Protein 1N9P (pdb70)

Nearest PDB structures (foldseek):
  1n9p-assembly1_A  TM=1.002E+00  e=2.517E-36  Mus musculus
  5um4-assembly1_A  TM=9.662E-01  e=2.762E-31  Anolis carolinensis
  2e4f-assembly1_A  TM=9.517E-01  e=3.401E-24  Mus musculus
  3spg-assembly1_A  TM=9.417E-01  e=2.665E-21  Gallus gallus
  5ykf-assembly1_A  TM=9.089E-01  e=8.619E-17  Mus musculus

Radius of gyration: 18.52 Å; Cα contacts (8 Å, |Δi|>4): 373; chains: 1; bounding box: 55×33×60 Å

Foldseek 3Di:
DFDQADPVGDGQADEPQPFDLFAQFWEWFDPPFTKITKHAAHPVFGFKKFKWKWKWDWDADPVRDIRHIDIDGQDQAPVPVNRTDTRSGMDRTIGGADPNGPQQFPFQPVVVDWIKMKMKMWDFRPVPGTDIDMDIHIPVRYHYQKAQDAQWDDDPSGTYGHSVRSNPIDGDDGDRGGNNVVVCCCVPD

B-factor: mean 20.94, std 10.31, range [4.15, 56.59]

CATH classification: 2.60.40.1400

Sequence (189 aa):
RQRFVDKNGRCNVQHERAETLFSEHAVISRDGKLTLFRVGNLRNSHVSAQIRCKLLKSRQTPEGEFLPLDQLELDVGFSTGADQLFLVSPLTICHVIDAKSPFYDLSQRSQTEQFEVVVILEGIVETTGTCQARTSYTEDEVLWGHRFFPVISLEEGFFKVDYSQFHATFE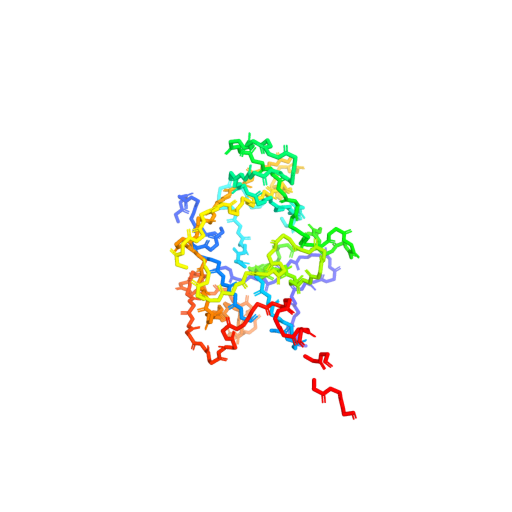VPTPPYSVKEQEELLSSP

Organism: Rattus norvegicus (NCBI:txid10116)

InterPro domains:
  IPR003274 Potassium channel, inwardly rectifying, Kir3.1 [PR01327] (1-24)
  IPR003274 Potassium channel, inwardly rectifying, Kir3.1 [PR01327] (119-132)
  IPR003274 Potassium channel, inwardly rectifying, Kir3.1 [PR01327] (248-261)
  IPR003274 Potassium channel, inwardly rectifying, Kir3.1 [PR01327] (280-292)
  IPR003274 Potassium channel, inwardly rectifying, Kir3.1 [PR01327] (370-385)
  IPR003274 Potassium channel, inwardly rectifying, Kir3.1 [PR01327] (386-399)
  IPR003274 Potassium channel, inwardly rectifying, Kir3.1 [PR01327] (400-413)
  IPR003274 Potassium channel, inwardly rectifying, Kir3.1 [PR01327] (414-426)
  IPR003274 Potassium channel, inwardly rectifying, Kir3.1 [PR01327] (427-442)
  IPR003274 Potassium channel, inwardly rectifying, Kir3.1 [PR01327] (443-457)
  IPR013518 Potassium channel, inwardly rectifying, Kir, cytoplasmic [G3DSA:2.60.40.1400] (45-360)
  IPR014756 Immunoglobulin E-set [SSF81296] (169-365)
  IPR016449 Potassium channel, inwardly rectifying, Kir [PR01320] (80-106)
  IPR016449 Potassium channel, inwardly rectifying, Kir [PR01320] (133-155)
  IPR016449 Potassium channel, inwardly rectifying, Kir [PR01320] (262-280)
  IPR016449 Potassium channel, inwardly rectifying, Kir [PR01320] (293-313)
  IPR016449 Potassium channel, inwardly rectifying, Kir [PR01320] (314-331)
  IPR016449 Potassium channel, inwardly rectifying, Kir [PR01320] (338-352)
  IPR016449 Potassium channel, inwardly rectifying, Kir [PTHR11767] (27-364)
  IPR040445 Potassium channel, inwardly rectifying, transmembrane domain [PF01007] (47-187)

Structure (mmCIF, N/CA/C/O backbone):
data_1N9P
#
_entry.id   1N9P
#
_cell.length_a   76.02
_cell.length_b   76.02
_cell.length_c   86.11
_cell.angle_alpha   90.00
_cell.angle_beta   90.00
_cell.angle_gamma   90.00
#
_symmetry.space_group_name_H-M   'P 4 21 2'
#
loop_
_entity.id
_entity.type
_entity.pdbx_description
1 polymer 'G protein-activated inward rectifier potassium channel 1'
2 water water
#
loop_
_atom_site.group_PDB
_atom_site.id
_atom_site.type_symbol
_atom_site.label_atom_id
_atom_site.label_alt_id
_atom_site.label_comp_id
_atom_site.label_asym_id
_atom_site.label_entity_id
_atom_site.label_seq_id
_atom_site.pdbx_PDB_ins_code
_atom_site.Cartn_x
_atom_site.Cartn_y
_atom_site.Cartn_z
_atom_site.occupancy
_atom_site.B_iso_or_equiv
_atom_site.auth_seq_id
_atom_site.auth_comp_id
_atom_site.auth_asym_id
_atom_site.auth_atom_id
_atom_site.pdbx_PDB_model_num
ATOM 1 N N . ARG A 1 5 ? -24.864 11.636 73.809 1.00 35.62 43 ARG A N 1
ATOM 2 C CA . ARG A 1 5 ? -23.555 10.919 73.890 1.00 34.54 43 ARG A CA 1
ATOM 3 C C . ARG A 1 5 ? -22.606 11.604 74.872 1.00 33.13 43 ARG A C 1
ATOM 4 O O . ARG A 1 5 ? -22.840 12.742 75.289 1.00 33.54 43 ARG A O 1
ATOM 12 N N . GLN A 1 6 ? -21.540 10.897 75.242 1.00 31.62 44 GLN A N 1
ATOM 13 C CA . GLN A 1 6 ? -20.540 11.431 76.161 1.00 29.61 44 GLN A CA 1
ATOM 14 C C . GLN A 1 6 ? -19.800 12.594 75.510 1.00 26.91 44 GLN A C 1
ATOM 15 O O . GLN A 1 6 ? -19.460 12.543 74.329 1.00 27.37 44 GLN A O 1
ATOM 21 N N . ARG A 1 7 ? -19.566 13.645 76.286 1.00 23.96 45 ARG A N 1
ATOM 22 C CA . ARG A 1 7 ? -18.871 14.829 75.791 1.00 20.51 45 ARG A CA 1
ATOM 23 C C . ARG A 1 7 ? -17.580 15.042 76.568 1.00 18.26 45 ARG A C 1
ATOM 24 O O . ARG A 1 7 ? -17.471 14.649 77.728 1.00 19.57 45 ARG A O 1
ATOM 32 N N . PHE A 1 8 ? -16.584 15.620 75.913 1.00 18.28 46 PHE A N 1
ATOM 33 C CA . PHE A 1 8 ? -15.305 15.877 76.566 1.00 17.88 46 PHE A CA 1
ATOM 34 C C . PHE A 1 8 ? -15.377 17.020 77.560 1.00 16.39 46 PHE A C 1
ATOM 35 O O . PHE A 1 8 ? -14.706 17.004 78.591 1.00 15.40 46 PHE A O 1
ATOM 43 N N . VAL A 1 9 ? -16.204 18.009 77.242 1.00 14.73 47 VAL A N 1
ATOM 44 C CA . VAL A 1 9 ? -16.357 19.182 78.084 1.00 12.31 47 VAL A CA 1
ATOM 45 C C . VAL A 1 9 ? -17.839 19.457 78.327 1.00 12.84 47 VAL A C 1
ATOM 46 O O . VAL A 1 9 ? -18.629 19.553 77.388 1.00 10.19 47 VAL A O 1
ATOM 50 N N . ASP A 1 10 ? -18.211 19.550 79.599 1.00 14.00 48 ASP A N 1
ATOM 51 C CA . ASP A 1 10 ? -19.597 19.831 79.959 1.00 15.87 48 ASP A CA 1
ATOM 52 C C . ASP A 1 10 ? -19.920 21.280 79.612 1.00 16.82 48 ASP A C 1
ATOM 53 O O . ASP A 1 10 ? -19.011 22.082 79.362 1.00 17.54 48 ASP A O 1
ATOM 58 N N . LYS A 1 11 ? -21.211 21.609 79.610 1.00 16.42 49 LYS A N 1
ATOM 59 C CA . LYS A 1 11 ? -21.658 22.955 79.291 1.00 16.28 49 LYS A CA 1
ATOM 60 C C . LYS A 1 11 ? -21.041 23.988 80.230 1.00 14.05 49 LYS A C 1
ATOM 61 O O . LYS A 1 11 ? -20.777 25.111 79.813 1.00 14.20 49 LYS A O 1
ATOM 67 N N . ASN A 1 12 ? -20.791 23.602 81.482 1.00 13.85 50 ASN A N 1
ATOM 68 C CA . ASN A 1 12 ? -20.202 24.522 82.457 1.00 14.23 50 ASN A CA 1
ATOM 69 C C . ASN A 1 12 ? -18.676 24.594 82.418 1.00 14.48 50 ASN A C 1
ATOM 70 O O . ASN A 1 12 ? -18.064 25.284 83.235 1.00 14.90 50 ASN A O 1
ATOM 75 N N . GLY A 1 13 ? -18.066 23.870 81.483 1.00 15.04 51 GLY A N 1
ATOM 76 C CA . GLY A 1 13 ? -16.619 23.905 81.352 1.00 15.22 51 GLY A CA 1
ATOM 77 C C . GLY A 1 13 ? -15.836 22.777 82.001 1.00 16.31 51 GLY A C 1
ATOM 78 O O . GLY A 1 13 ? -14.615 22.724 81.863 1.00 15.29 51 GLY A O 1
ATOM 79 N N . ARG A 1 14 ? -16.525 21.896 82.724 1.00 16.43 52 ARG A N 1
ATOM 80 C CA . ARG A 1 14 ? -15.884 20.759 83.380 1.00 17.34 52 ARG A CA 1
ATOM 81 C C . ARG A 1 14 ? -15.440 19.740 82.347 1.00 15.75 52 ARG A C 1
ATOM 82 O O . ARG A 1 14 ? -16.240 19.317 81.519 1.00 15.29 52 ARG A O 1
ATOM 90 N N . CYS A 1 15 ? -14.167 19.349 82.395 1.00 17.05 53 CYS A N 1
ATOM 91 C CA . CYS A 1 15 ? -13.626 18.357 81.459 1.00 18.16 53 CYS A CA 1
ATOM 92 C C . CYS A 1 15 ? -13.898 16.936 81.957 1.00 18.12 53 CYS A C 1
ATOM 93 O O . CYS A 1 15 ? -13.694 16.633 83.134 1.00 20.22 53 CYS A O 1
ATOM 96 N N . ASN A 1 16 ? -14.355 16.072 81.055 1.00 17.36 54 ASN A N 1
ATOM 97 C CA . ASN A 1 16 ? -14.680 14.688 81.390 1.00 17.28 54 ASN A CA 1
ATOM 98 C C . ASN A 1 16 ? -13.595 13.707 80.944 1.00 17.89 54 ASN A C 1
ATOM 99 O O . ASN A 1 16 ? -13.855 12.779 80.179 1.00 19.32 54 ASN A O 1
ATOM 104 N N . VAL A 1 17 ? -12.376 13.921 81.422 1.00 16.82 55 VAL A N 1
ATOM 105 C CA . VAL A 1 17 ? -11.271 13.050 81.065 1.00 16.95 55 VAL A CA 1
ATOM 106 C C . VAL A 1 17 ? -10.753 12.302 82.295 1.00 16.11 55 VAL A C 1
ATOM 107 O O . VAL A 1 17 ? -10.610 12.876 83.375 1.00 15.73 55 VAL A O 1
ATOM 111 N N . GLN A 1 18 ? -10.550 10.999 82.121 1.00 15.27 56 GLN A N 1
ATOM 112 C CA . GLN A 1 18 ? -10.023 10.127 83.164 1.00 15.78 56 GLN A CA 1
ATOM 113 C C . GLN A 1 18 ? -8.561 9.852 82.838 1.00 16.64 56 GLN A C 1
ATOM 114 O O . GLN A 1 18 ? -8.262 9.131 81.893 1.00 17.50 56 GLN A O 1
ATOM 120 N N . HIS A 1 19 ? -7.655 10.432 83.619 1.00 18.42 57 HIS A N 1
ATOM 121 C CA . HIS A 1 19 ? -6.221 10.277 83.389 1.00 19.87 57 HIS A CA 1
ATOM 122 C C . HIS A 1 19 ? -5.634 8.935 83.809 1.00 20.73 57 HIS A C 1
ATOM 123 O O . HIS A 1 19 ? -6.100 8.312 84.755 1.00 20.65 57 HIS A O 1
ATOM 130 N N . GLU A 1 25 ? 2.536 8.969 90.810 1.00 35.06 63 GLU A N 1
ATOM 131 C CA . GLU A 1 25 ? 3.824 9.501 91.238 1.00 34.48 63 GLU A CA 1
ATOM 132 C C . GLU A 1 25 ? 3.999 10.993 90.950 1.00 34.28 63 GLU A C 1
ATOM 133 O O . GLU A 1 25 ? 3.273 11.575 90.140 1.00 31.34 63 GLU A O 1
ATOM 139 N N . ARG A 1 26 ? 4.992 11.593 91.603 1.00 34.65 190 ARG A N 1
ATOM 140 C CA . ARG A 1 26 ? 5.261 13.019 91.466 1.00 35.51 190 ARG A CA 1
ATOM 141 C C . ARG A 1 26 ? 6.329 13.419 90.444 1.00 35.19 190 ARG A C 1
ATOM 142 O O . ARG A 1 26 ? 6.316 14.555 89.948 1.00 35.04 190 ARG A O 1
ATOM 150 N N . ALA A 1 27 ? 7.247 12.501 90.135 1.00 34.04 191 ALA A N 1
ATOM 151 C CA . ALA A 1 27 ? 8.311 12.771 89.164 1.00 33.36 191 ALA A CA 1
ATOM 152 C C . ALA A 1 27 ? 7.704 13.209 87.828 1.00 31.94 191 ALA A C 1
ATOM 153 O O . ALA A 1 27 ? 7.001 12.440 87.176 1.00 31.29 191 ALA A O 1
ATOM 155 N N . GLU A 1 28 ? 7.967 14.457 87.445 1.00 30.17 192 GLU A N 1
ATOM 156 C CA . GLU A 1 28 ? 7.429 15.029 86.212 1.00 27.83 192 GLU A CA 1
ATOM 157 C C . GLU A 1 28 ? 8.014 14.405 84.954 1.00 25.56 192 GLU A C 1
A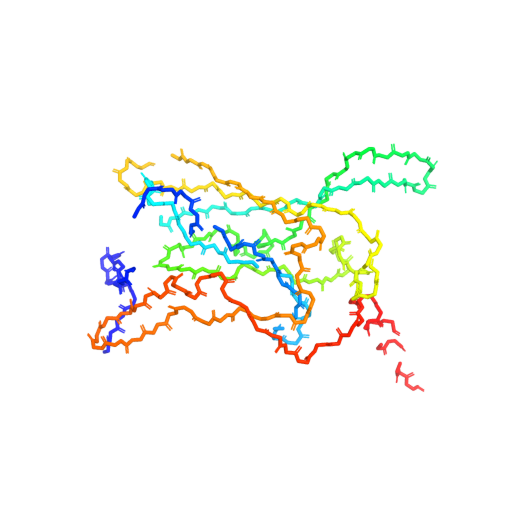TOM 158 O O . GLU A 1 28 ? 8.954 14.946 84.359 1.00 27.60 192 GLU A O 1
ATOM 164 N N . THR A 1 29 ? 7.432 13.282 84.535 1.00 19.94 193 THR A N 1
ATOM 165 C CA . THR A 1 29 ? 7.916 12.572 83.352 1.00 15.86 193 THR A CA 1
ATOM 166 C C . THR A 1 29 ? 6.852 12.318 82.288 1.00 15.21 193 THR A C 1
ATOM 167 O O . THR A 1 29 ? 7.130 11.674 81.279 1.00 14.41 193 THR A O 1
ATOM 171 N N . LEU A 1 30 ? 5.637 12.803 82.526 1.00 14.09 194 LEU A N 1
ATOM 172 C CA . LEU A 1 30 ? 4.533 12.635 81.582 1.00 13.61 194 LEU A CA 1
ATOM 173 C C . LEU A 1 30 ? 4.108 13.995 81.023 1.00 12.50 194 LEU A C 1
ATOM 174 O O . LEU A 1 30 ? 3.005 14.162 80.506 1.00 14.28 194 LEU A O 1
ATOM 187 N N . PHE A 1 32 ? 6.225 15.849 78.691 1.00 11.41 196 PHE A N 1
ATOM 188 C CA . PHE A 1 32 ? 6.625 15.851 77.291 1.00 10.59 196 PHE A CA 1
ATOM 189 C C . PHE A 1 32 ? 7.034 14.426 76.920 1.00 10.74 196 PHE A C 1
ATOM 190 O O . PHE A 1 32 ? 7.568 13.686 77.757 1.00 9.55 196 PHE A O 1
ATOM 198 N N . SER A 1 33 ? 6.775 14.035 75.678 1.00 9.08 197 SER A N 1
ATOM 199 C CA . SER A 1 33 ? 7.162 12.705 75.231 1.00 8.15 197 SER A CA 1
ATOM 200 C C . SER A 1 33 ? 8.690 12.630 75.203 1.00 9.98 197 SER A C 1
ATOM 201 O O . SER A 1 33 ? 9.376 13.645 75.023 1.00 8.95 197 SER A O 1
ATOM 204 N N . GLU A 1 34 ? 9.216 11.432 75.427 1.00 11.18 198 GLU A N 1
ATOM 205 C CA . GLU A 1 34 ? 10.657 11.212 75.457 1.00 13.50 198 GLU A CA 1
ATOM 206 C C . GLU A 1 34 ? 11.318 11.526 74.110 1.00 11.76 198 GLU A C 1
ATOM 207 O O . GLU A 1 34 ? 12.436 12.043 74.064 1.00 10.43 198 GLU A O 1
ATOM 213 N N . HIS A 1 35 ? 10.604 11.235 73.023 1.00 9.76 199 HIS A N 1
ATOM 214 C CA . HIS A 1 35 ? 11.111 11.483 71.683 1.00 11.11 199 HIS A CA 1
ATOM 215 C C . HIS A 1 35 ? 10.169 12.335 70.851 1.00 9.26 199 HIS A C 1
ATOM 216 O O . HIS A 1 35 ? 9.003 12.511 71.188 1.00 10.78 199 HIS A O 1
ATOM 223 N N . ALA A 1 36 ? 10.709 12.861 69.759 1.00 7.64 200 ALA A N 1
ATOM 224 C CA . ALA A 1 36 ? 9.939 13.618 68.796 1.00 7.77 200 ALA A CA 1
ATOM 225 C C . ALA A 1 36 ? 10.006 12.702 67.583 1.00 6.99 200 ALA A C 1
ATOM 226 O O . ALA A 1 36 ? 10.829 11.786 67.549 1.00 7.93 200 ALA A O 1
ATOM 228 N N . VAL A 1 37 ? 9.122 12.917 66.613 1.00 8.40 201 VAL A N 1
ATOM 229 C CA . VAL A 1 37 ? 9.087 12.097 65.402 1.00 9.37 201 VAL A CA 1
ATOM 230 C C . VAL A 1 37 ? 8.904 12.971 64.166 1.00 9.21 201 VAL A C 1
ATOM 231 O O . VAL A 1 37 ? 8.475 14.119 64.271 1.00 9.52 201 VAL A O 1
ATOM 235 N N . ILE A 1 38 ? 9.284 12.442 63.007 1.00 8.28 202 ILE A N 1
ATOM 236 C CA . ILE A 1 38 ? 9.109 13.147 61.742 1.00 9.70 202 ILE A CA 1
ATOM 237 C C . ILE A 1 38 ? 8.470 12.157 60.769 1.00 10.53 202 ILE A C 1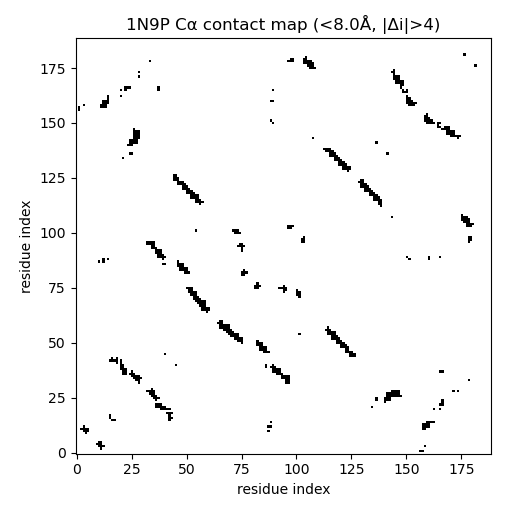
ATOM 238 O O . ILE A 1 38 ? 9.089 11.174 60.373 1.00 10.99 202 ILE A O 1
ATOM 243 N N . SER A 1 39 ? 7.203 12.398 60.449 1.00 11.62 203 SER A N 1
ATOM 244 C CA . SER A 1 39 ? 6.442 11.548 59.535 1.00 13.04 203 SER A CA 1
ATOM 245 C C . SER A 1 39 ? 5.286 12.324 58.909 1.00 13.34 203 SER A C 1
ATOM 246 O O . SER A 1 39 ? 5.069 13.492 59.232 1.00 12.63 203 SER A O 1
ATOM 257 N N . ARG A 1 41 ? 1.523 13.592 57.939 1.00 15.43 205 ARG A N 1
ATOM 258 C CA . ARG A 1 41 ? 0.231 13.852 58.561 1.00 16.00 205 ARG A CA 1
ATOM 259 C C . ARG A 1 41 ? -0.481 14.845 57.676 1.00 17.01 205 ARG A C 1
ATOM 260 O O . ARG A 1 41 ? 0.034 15.939 57.420 1.00 18.43 205 ARG A O 1
ATOM 268 N N . ASP A 1 42 ? -1.647 14.446 57.175 1.00 16.49 206 ASP A N 1
ATOM 269 C CA . ASP A 1 42 ? -2.444 15.304 56.306 1.00 16.55 206 ASP A CA 1
ATOM 270 C C . ASP A 1 42 ? -1.660 15.767 55.078 1.00 17.25 206 ASP A C 1
ATOM 271 O O . ASP A 1 42 ? -1.731 16.927 54.679 1.00 19.03 206 ASP A O 1
ATOM 276 N N . GLY A 1 43 ? -0.892 14.845 54.501 1.00 19.36 207 GLY A N 1
ATOM 277 C CA . GLY A 1 43 ? -0.103 15.138 53.314 1.00 20.50 207 GLY A CA 1
ATOM 278 C C . GLY A 1 43 ? 1.166 15.950 53.507 1.00 21.31 207 GLY A C 1
ATOM 279 O O . GLY A 1 43 ? 1.833 16.290 52.527 1.00 22.23 207 GLY A O 1
ATOM 280 N N . LYS A 1 44 ? 1.532 16.231 54.757 1.00 22.05 208 LYS A N 1
ATOM 281 C CA . LYS A 1 44 ? 2.728 17.024 55.047 1.00 21.05 208 LYS A CA 1
ATOM 282 C C . LYS A 1 44 ? 3.697 16.342 56.015 1.00 18.46 208 LYS A C 1
ATOM 283 O O . LYS A 1 44 ? 3.274 15.746 57.010 1.00 17.60 208 LYS A O 1
ATOM 289 N N . LEU A 1 45 ? 4.995 16.428 55.720 1.00 15.83 209 LEU A N 1
ATOM 290 C CA . LEU A 1 45 ? 6.020 15.859 56.598 1.00 13.78 209 LEU A CA 1
ATOM 291 C C . LEU A 1 45 ? 5.992 16.791 57.805 1.00 13.95 209 LEU A C 1
ATOM 292 O O . LEU A 1 45 ? 6.200 18.002 57.682 1.00 12.06 209 LEU A O 1
ATOM 297 N N . THR A 1 46 ? 5.761 16.211 58.973 1.00 12.61 210 THR A N 1
ATOM 298 C CA . THR A 1 46 ? 5.600 16.993 60.180 1.00 10.67 210 THR A CA 1
ATOM 299 C C . THR A 1 46 ? 6.446 16.518 61.350 1.00 10.11 210 THR A C 1
ATOM 300 O O . THR A 1 46 ? 6.603 15.314 61.571 1.00 9.32 210 THR A O 1
ATOM 304 N N . LEU A 1 47 ? 7.022 17.483 62.063 1.00 9.20 211 LEU A N 1
ATOM 305 C CA . LEU A 1 47 ? 7.816 17.209 63.252 1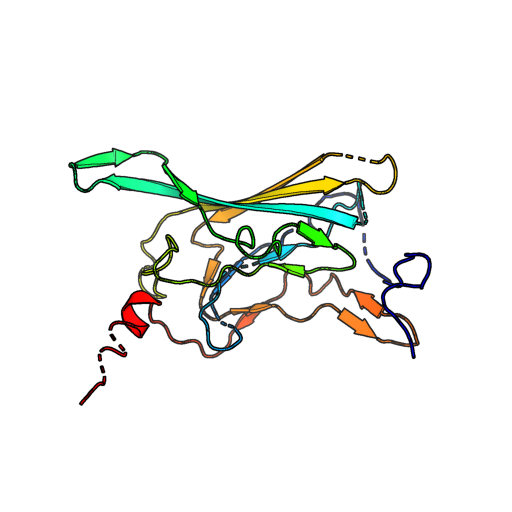.00 8.73 211 LEU A CA 1
ATOM 306 C C . LEU A 1 47 ? 6.773 17.210 64.365 1.00 9.53 211 LEU A C 1
ATOM 307 O O . LEU A 1 47 ? 5.992 18.163 64.491 1.00 10.68 211 LEU A O 1
ATOM 320 N N . PHE A 1 49 ? 5.756 15.994 68.644 1.00 8.53 213 PHE A N 1
ATOM 321 C CA . PHE A 1 49 ? 6.125 15.559 69.985 1.00 7.95 213 PHE A CA 1
ATOM 322 C C . PHE A 1 49 ? 4.847 15.658 70.796 1.00 7.10 213 PHE A C 1
ATOM 323 O O . PHE A 1 49 ? 3.937 16.408 70.447 1.00 7.23 213 PHE A O 1
ATOM 331 N N . ARG A 1 50 ? 4.767 14.895 71.868 1.00 7.12 214 ARG A N 1
ATOM 332 C CA . ARG A 1 50 ? 3.561 14.898 72.669 1.00 9.16 214 ARG A CA 1
ATOM 333 C C . ARG A 1 50 ? 3.682 15.661 73.982 1.00 9.02 214 ARG A C 1
ATOM 334 O O . ARG A 1 50 ? 4.740 15.653 74.606 1.00 10.08 214 ARG A O 1
ATOM 342 N N . VAL A 1 51 ? 2.627 16.401 74.341 1.00 10.09 215 VAL A N 1
ATOM 343 C CA . VAL A 1 51 ? 2.588 17.120 75.622 1.00 9.77 215 VAL A CA 1
ATOM 344 C C . VAL A 1 51 ? 1.403 16.595 76.435 1.00 11.77 215 VAL A C 1
ATOM 345 O O . VAL A 1 51 ? 0.340 16.284 75.883 1.00 10.91 215 VAL A O 1
ATOM 349 N N . GLY A 1 52 ? 1.617 16.433 77.735 1.00 12.90 216 GLY A N 1
ATOM 350 C CA . GLY A 1 52 ? 0.568 15.935 78.601 1.00 15.68 216 GLY A CA 1
ATOM 351 C C . GLY A 1 52 ? 0.261 16.948 79.676 1.00 17.64 216 GLY A C 1
ATOM 352 O O . GLY A 1 52 ? -0.532 17.856 79.464 1.00 21.05 216 GLY A O 1
ATOM 353 N N . ASN A 1 53 ? 0.930 16.832 80.815 1.00 20.12 217 ASN A N 1
ATOM 354 C CA . ASN A 1 53 ? 0.687 17.759 81.918 1.00 21.63 217 ASN A CA 1
ATOM 355 C C . ASN A 1 53 ? 1.672 17.558 83.075 1.00 22.15 217 ASN A C 1
ATOM 356 O O . ASN A 1 53 ? 2.440 16.589 83.096 1.00 21.17 217 ASN A O 1
ATOM 361 N N . LEU A 1 54 ? 1.665 18.508 84.008 1.00 23.66 218 LEU A N 1
ATOM 362 C CA . LEU A 1 54 ? 2.512 18.444 85.192 1.00 28.13 218 LEU A CA 1
ATOM 363 C C . LEU A 1 54 ? 1.716 17.787 86.325 1.00 29.67 218 LEU A C 1
ATOM 364 O O . LEU A 1 54 ? 0.617 18.226 86.673 1.00 30.63 218 LEU A O 1
ATOM 369 N N . ARG A 1 55 ? 2.282 16.719 86.876 1.00 31.44 219 ARG A N 1
ATOM 370 C CA . ARG A 1 55 ? 1.663 15.939 87.947 1.00 31.75 219 ARG A CA 1
ATOM 371 C C . ARG A 1 55 ? 1.492 16.704 89.273 1.00 33.69 219 ARG A C 1
ATOM 372 O O . ARG A 1 55 ? 0.517 16.490 90.002 1.00 33.47 219 ARG A O 1
ATOM 380 N N . ASN A 1 56 ? 2.410 17.628 89.551 1.00 34.71 220 ASN A N 1
ATOM 381 C CA . ASN A 1 56 ? 2.366 18.420 90.781 1.00 36.09 220 ASN A CA 1
ATOM 382 C C . ASN A 1 56 ? 1.714 19.795 90.615 1.00 36.06 220 ASN A C 1
ATOM 383 O O . ASN A 1 56 ? 1.508 20.509 91.601 1.00 36.22 220 ASN A O 1
ATOM 388 N N . SER A 1 57 ? 1.399 20.162 89.374 1.00 34.29 221 SER A N 1
ATOM 389 C CA . SER A 1 57 ? 0.760 21.444 89.074 1.00 33.94 221 SER A CA 1
ATOM 390 C C . SER A 1 57 ? -0.020 21.324 87.765 1.00 32.89 221 SER A C 1
ATOM 391 O O . SER A 1 57 ? 0.443 21.748 86.700 1.00 32.58 221 SER A O 1
ATOM 394 N N . HIS A 1 58 ? -1.211 20.742 87.864 1.00 31.97 222 HIS A N 1
ATOM 395 C CA . HIS A 1 58 ? -2.076 20.522 86.714 1.00 30.60 222 HIS A CA 1
ATOM 396 C C . HIS A 1 58 ? -2.547 21.811 86.024 1.00 30.93 222 HIS A C 1
ATOM 397 O O . HIS A 1 58 ? -3.072 22.734 86.662 1.00 28.41 222 HIS A O 1
ATOM 412 N N . VAL A 1 60 ? -4.631 23.591 82.491 1.00 32.15 224 VAL A N 1
ATOM 413 C CA . VAL A 1 60 ? -5.711 23.385 81.518 1.00 31.96 224 VAL A CA 1
ATOM 414 C C . VAL A 1 60 ? -5.415 24.247 80.290 1.00 30.04 224 VAL A C 1
ATOM 415 O O . VAL A 1 60 ? -5.655 23.844 79.151 1.00 27.54 224 VAL A O 1
ATOM 419 N N . SER A 1 61 ? -4.887 25.438 80.546 1.00 28.76 225 SER A N 1
ATOM 420 C CA . SER A 1 61 ? -4.522 26.383 79.502 1.00 29.59 225 SER A CA 1
ATOM 421 C C . SER A 1 61 ? -2.990 26.523 79.482 1.00 28.89 225 SER A C 1
ATOM 422 O O . SER A 1 61 ? -2.333 26.337 80.514 1.00 29.97 225 SER A O 1
ATOM 425 N N . ALA A 1 62 ? -2.429 26.848 78.316 1.00 27.00 226 ALA A N 1
ATOM 426 C CA . ALA A 1 62 ? -0.976 27.004 78.169 1.00 24.99 226 ALA A CA 1
ATOM 427 C C . ALA A 1 62 ? -0.544 27.518 76.787 1.00 22.02 226 ALA A C 1
ATOM 428 O O . ALA A 1 62 ? -1.303 27.450 75.823 1.00 22.25 226 ALA A O 1
ATOM 430 N N . GLN A 1 63 ? 0.641 28.115 76.716 1.00 19.05 227 GLN A N 1
ATOM 431 C CA . GLN A 1 63 ? 1.171 28.553 75.431 1.00 18.68 227 GLN A CA 1
ATOM 432 C C . GLN A 1 63 ? 2.454 27.778 75.222 1.00 15.85 227 GLN A C 1
ATOM 433 O O . GLN A 1 63 ? 3.227 27.590 76.157 1.00 15.86 227 GLN A O 1
ATOM 439 N N . ILE A 1 64 ? 2.677 27.328 73.994 1.00 13.13 228 ILE A N 1
ATOM 440 C CA . ILE A 1 64 ? 3.874 26.565 73.681 1.00 10.93 228 ILE A CA 1
ATOM 441 C C . ILE A 1 64 ? 4.693 27.207 72.561 1.00 9.80 228 ILE A C 1
ATOM 442 O O . ILE A 1 64 ? 4.137 27.834 71.657 1.00 9.39 228 ILE A O 1
ATOM 447 N N . ARG A 1 65 ? 6.016 27.151 72.705 1.00 9.15 229 ARG A N 1
ATOM 448 C CA . ARG A 1 65 ? 6.928 27.665 71.696 1.00 8.80 229 ARG A CA 1
ATOM 449 C C . ARG A 1 65 ? 8.099 26.702 71.548 1.00 9.17 229 ARG A C 1
ATOM 450 O O . ARG A 1 65 ? 8.406 25.929 72.459 1.00 7.50 229 ARG A O 1
ATOM 458 N N . CYS A 1 66 ? 8.751 26.749 70.394 1.00 8.25 230 CYS A N 1
ATOM 459 C CA . CYS A 1 66 ? 9.833 25.826 70.101 1.00 7.93 230 CYS A CA 1
ATOM 460 C C . CYS A 1 66 ? 10.980 26.557 69.433 1.00 8.48 230 CYS A C 1
ATOM 461 O O . CYS A 1 66 ? 10.763 27.363 68.527 1.00 8.08 230 CYS A O 1
ATOM 465 N N . LYS A 1 67 ? 12.195 26.263 69.890 1.00 9.29 231 LYS A N 1
ATOM 466 C CA . LYS A 1 67 ? 13.416 26.869 69.356 1.00 9.51 231 LYS A CA 1
ATOM 467 C C . LYS A 1 67 ? 14.368 25.764 68.885 1.00 10.83 231 LYS A C 1
ATOM 468 O O . LYS A 1 67 ? 14.455 24.704 69.507 1.00 9.65 231 LYS A O 1
ATOM 474 N N . LEU A 1 68 ? 15.031 25.993 67.758 1.00 9.99 232 LEU A N 1
ATOM 475 C CA . LEU A 1 68 ? 16.017 25.049 67.256 1.00 11.36 232 LEU A CA 1
ATOM 476 C C . LEU A 1 68 ? 17.381 25.623 67.630 1.00 11.19 232 LEU A C 1
ATOM 477 O O . LEU A 1 68 ? 17.735 26.713 67.191 1.00 12.63 232 LEU A O 1
ATOM 482 N N . LEU A 1 69 ? 18.121 24.908 68.469 1.00 11.07 233 LEU A N 1
ATOM 483 C CA . LEU A 1 69 ? 19.445 25.347 68.884 1.00 12.37 233 LEU A CA 1
ATOM 484 C C . LEU A 1 69 ? 20.509 24.570 68.132 1.00 13.20 233 LEU A C 1
ATOM 485 O O . LEU A 1 69 ? 20.484 23.344 68.101 1.00 13.56 233 LEU A O 1
ATOM 490 N N . LYS A 1 70 ? 21.450 25.287 67.532 1.00 14.39 234 LYS A N 1
ATOM 491 C CA . LYS A 1 70 ? 22.517 24.638 66.798 1.00 15.76 234 LYS A CA 1
ATOM 492 C C . LYS A 1 70 ? 23.641 25.614 66.491 1.00 16.82 234 LYS A C 1
ATOM 493 O O . LYS A 1 70 ? 23.468 26.832 66.591 1.00 15.17 234 LYS A O 1
ATOM 499 N N . SER A 1 71 ? 24.801 25.052 66.151 1.00 17.66 235 SER A N 1
ATOM 500 C CA . SER A 1 71 ? 25.976 25.821 65.757 1.00 16.98 235 SER A CA 1
ATOM 501 C C . SER A 1 71 ? 25.875 25.910 64.248 1.00 17.77 235 SER A C 1
ATOM 502 O O . SER A 1 71 ? 25.376 24.981 63.599 1.00 17.05 235 SER A O 1
ATOM 505 N N . ARG A 1 72 ? 26.332 27.022 63.686 1.00 17.19 236 ARG A N 1
ATOM 506 C CA . ARG A 1 72 ? 26.306 27.183 62.244 1.00 16.84 236 ARG A CA 1
ATOM 507 C C . ARG A 1 72 ? 27.197 28.311 61.773 1.00 17.13 236 ARG A C 1
ATOM 508 O O . ARG A 1 72 ? 27.573 29.196 62.544 1.00 16.08 236 ARG A O 1
ATOM 516 N N . GLN A 1 73 ? 27.574 28.227 60.504 1.00 18.16 237 GLN A N 1
ATOM 517 C CA . GLN A 1 73 ? 28.411 29.228 59.879 1.00 18.78 237 GLN A CA 1
ATOM 518 C C . GLN A 1 73 ? 27.536 29.995 58.894 1.00 19.50 237 GLN A C 1
ATOM 519 O O . GLN A 1 73 ? 26.909 29.407 58.005 1.00 20.78 237 GLN A O 1
ATOM 525 N N . THR A 1 74 ? 27.439 31.304 59.094 1.00 18.83 238 THR A N 1
ATOM 526 C CA . THR A 1 74 ? 26.643 32.151 58.213 1.00 18.75 238 THR A CA 1
ATOM 527 C C . THR A 1 74 ? 27.336 32.242 56.846 1.00 19.97 238 THR A C 1
ATOM 528 O O . THR A 1 74 ? 28.508 31.872 56.717 1.00 21.65 238 THR A O 1
ATOM 532 N N . PRO A 1 75 ? 26.614 32.695 55.802 1.00 20.38 239 PRO A N 1
ATOM 533 C CA . PRO A 1 75 ? 27.191 32.830 54.456 1.00 20.45 239 PRO A CA 1
ATOM 534 C C . PRO A 1 75 ? 28.382 33.788 54.474 1.00 20.55 239 PRO A C 1
ATOM 535 O O . PRO A 1 75 ? 29.205 33.779 53.568 1.00 21.41 239 PRO A O 1
ATOM 539 N N . GLU A 1 76 ? 28.462 34.611 55.519 1.00 20.66 240 GLU A N 1
ATOM 540 C CA . GLU A 1 76 ? 29.543 35.586 55.678 1.00 20.34 240 GLU A CA 1
ATOM 541 C C . GLU A 1 76 ? 30.799 34.967 56.278 1.00 20.47 240 GLU A C 1
ATOM 542 O O . GLU A 1 76 ? 31.823 35.636 56.413 1.00 22.22 240 GLU A O 1
ATOM 548 N N . GLY A 1 77 ? 30.710 33.692 56.646 1.00 20.70 241 GLY A N 1
ATOM 549 C CA . GLY A 1 77 ? 31.844 32.996 57.222 1.00 19.93 241 GLY A CA 1
ATOM 550 C C . GLY A 1 77 ? 31.887 33.037 58.734 1.00 20.48 241 GLY A C 1
ATOM 551 O O . GLY A 1 77 ? 32.812 32.508 59.355 1.00 21.26 241 GLY A O 1
ATOM 552 N N . GLU A 1 78 ? 30.892 33.673 59.337 1.00 19.95 242 GLU A N 1
ATOM 553 C CA . GLU A 1 78 ? 30.849 33.768 60.787 1.00 18.11 242 GLU A CA 1
ATOM 554 C C . GLU A 1 78 ? 30.303 32.496 61.422 1.00 17.82 242 GLU A C 1
ATOM 555 O O . GLU A 1 78 ? 29.274 31.969 60.996 1.00 18.25 242 GLU A O 1
ATOM 561 N N . PHE A 1 79 ? 31.015 31.995 62.422 1.00 16.18 243 PHE A N 1
ATOM 562 C CA . PHE A 1 79 ? 30.578 30.812 63.137 1.00 16.35 243 PHE A CA 1
ATOM 563 C C . PHE A 1 79 ? 29.754 31.239 64.352 1.00 15.78 243 PHE A C 1
ATOM 564 O O . PHE A 1 79 ? 30.202 32.044 65.184 1.00 13.24 243 PHE A O 1
ATOM 572 N N . LEU A 1 80 ? 28.527 30.733 64.414 1.00 13.52 244 LEU A N 1
ATOM 573 C CA . LEU A 1 80 ? 27.633 31.022 65.522 1.00 13.43 244 LEU A CA 1
ATOM 574 C C . LEU A 1 80 ? 27.648 29.756 66.383 1.00 14.14 244 LEU A C 1
ATOM 575 O O . LEU A 1 80 ? 27.136 28.711 65.968 1.00 13.26 244 LEU A O 1
ATOM 580 N N . PRO A 1 81 ? 28.323 29.808 67.551 1.00 14.54 245 PRO A N 1
ATOM 581 C CA . PRO A 1 81 ? 28.426 28.671 68.473 1.00 16.19 245 PRO A CA 1
ATOM 582 C C . PRO A 1 81 ? 27.070 28.073 68.826 1.00 16.80 245 PRO A C 1
ATOM 583 O O . PRO A 1 81 ? 26.899 26.855 68.812 1.00 16.72 245 PRO A O 1
ATOM 587 N N . LEU A 1 82 ? 26.109 28.936 69.136 1.00 16.65 246 LEU A N 1
ATOM 588 C CA . LEU A 1 82 ? 24.774 28.477 69.486 1.00 18.21 246 LEU A CA 1
ATOM 589 C C . LEU A 1 82 ? 23.766 29.483 68.990 1.00 17.92 246 LEU A C 1
ATOM 590 O O . LEU A 1 82 ? 23.609 30.562 69.575 1.00 20.81 246 LEU A O 1
ATOM 595 N N . ASP A 1 83 ? 23.123 29.150 67.881 1.00 15.10 247 ASP A N 1
ATOM 596 C CA . ASP A 1 83 ? 22.120 30.024 67.302 1.00 14.57 247 ASP A CA 1
ATOM 597 C C . ASP A 1 83 ? 20.735 29.429 67.571 1.00 14.04 247 ASP A C 1
ATOM 598 O O . ASP A 1 83 ? 20.591 28.209 67.685 1.00 15.26 247 ASP A O 1
ATOM 603 N N . GLN A 1 84 ? 19.738 30.290 67.750 1.00 12.02 248 GLN A N 1
ATOM 604 C CA . GLN A 1 84 ? 18.380 29.820 67.978 1.00 12.03 248 GLN A CA 1
ATOM 605 C C . GLN A 1 84 ? 17.521 30.161 66.769 1.00 13.73 248 GLN A C 1
ATOM 606 O O . GLN A 1 84 ? 17.490 31.308 66.310 1.00 14.47 248 GLN A O 1
ATOM 612 N N . LEU A 1 85 ? 16.851 29.149 66.237 1.00 13.53 249 LEU A N 1
ATOM 613 C CA . LEU A 1 85 ? 15.989 29.318 65.086 1.00 14.33 249 LEU A CA 1
ATOM 614 C C . LEU A 1 85 ? 14.575 28.980 65.507 1.00 15.00 249 LEU A C 1
ATOM 615 O O . LEU A 1 85 ? 14.339 27.994 66.189 1.00 17.06 249 LEU A O 1
ATOM 620 N N . GLU A 1 86 ? 13.640 29.822 65.101 1.00 15.10 250 GLU A N 1
ATOM 621 C CA . GLU A 1 86 ? 12.234 29.660 65.432 1.00 15.03 250 GLU A CA 1
ATOM 622 C C . GLU A 1 86 ? 11.575 28.474 64.722 1.00 15.18 250 GLU A C 1
ATOM 623 O O . GLU A 1 86 ? 11.746 28.291 63.511 1.00 14.00 250 GLU A O 1
ATOM 629 N N . LEU A 1 87 ? 10.858 27.649 65.486 1.00 13.92 251 LEU A N 1
ATOM 630 C CA . LEU A 1 87 ? 10.138 26.500 64.930 1.00 13.23 251 LEU A CA 1
ATOM 631 C C . LEU A 1 87 ? 8.646 26.745 65.156 1.00 12.19 251 LEU A C 1
ATOM 632 O O . LEU A 1 87 ? 8.146 26.616 66.274 1.00 10.45 251 LEU A O 1
ATOM 637 N N . ASP A 1 88 ? 7.956 27.134 64.088 1.00 10.33 252 ASP A N 1
ATOM 638 C CA . ASP A 1 88 ? 6.531 27.443 64.133 1.00 10.64 252 ASP A CA 1
ATOM 639 C C . ASP A 1 88 ? 5.668 26.292 64.654 1.00 10.77 252 ASP A C 1
ATOM 640 O O . ASP A 1 88 ? 5.571 25.244 64.013 1.00 11.53 252 ASP A O 1
ATOM 645 N N . VAL A 1 89 ? 5.070 26.481 65.832 1.00 9.66 253 VAL A N 1
ATOM 646 C CA . VAL A 1 89 ? 4.184 25.469 66.401 1.00 10.29 253 VAL A CA 1
ATOM 647 C C . VAL A 1 89 ? 2.774 26.015 66.658 1.00 10.57 253 VAL A C 1
ATOM 648 O O . VAL A 1 89 ? 2.053 25.548 67.541 1.00 11.68 253 VAL A O 1
ATOM 652 N N . GLY A 1 90 ? 2.386 27.006 65.866 1.00 11.59 254 GLY A N 1
ATOM 653 C CA . GLY A 1 90 ? 1.059 27.567 65.993 1.00 13.99 254 GLY A CA 1
ATOM 654 C C . GLY A 1 90 ? 0.919 29.071 66.103 1.00 16.38 254 GLY A C 1
ATOM 655 O O . GLY A 1 90 ? -0.206 29.556 66.187 1.00 18.20 254 GLY A O 1
ATOM 656 N N . PHE A 1 91 ? 2.013 29.827 66.116 1.00 17.82 255 PHE A N 1
ATOM 657 C CA . PHE A 1 91 ? 1.870 31.274 66.232 1.00 22.74 255 PHE A CA 1
ATOM 658 C C . PHE A 1 91 ? 1.115 31.883 65.047 1.00 24.20 255 PHE A C 1
ATOM 659 O O . PHE A 1 91 ? 0.496 32.932 65.178 1.00 25.81 255 PHE A O 1
ATOM 667 N N . SER A 1 92 ? 1.102 31.187 63.916 1.00 25.96 256 SER A N 1
ATOM 668 C CA . SER A 1 92 ? 0.412 31.696 62.733 1.00 29.40 256 SER A CA 1
ATOM 669 C C . SER A 1 92 ? -1.032 31.203 62.598 1.00 30.25 256 SER A C 1
ATOM 670 O O . SER A 1 92 ? -1.639 31.313 61.529 1.00 31.15 256 SER A O 1
ATOM 673 N N . THR A 1 93 ? -1.565 30.619 63.668 1.00 29.65 257 THR A N 1
ATOM 674 C CA . THR A 1 93 ? -2.950 30.144 63.679 1.00 27.71 257 THR A CA 1
ATOM 675 C C . THR A 1 93 ? -3.562 30.359 65.070 1.00 26.07 257 THR A C 1
ATOM 676 O O . THR A 1 93 ? -4.758 30.622 65.198 1.00 26.82 257 THR A O 1
ATOM 680 N N . GLY A 1 94 ? -2.708 30.365 66.090 1.00 22.79 258 GLY A N 1
ATOM 681 C CA . GLY A 1 94 ? -3.172 30.510 67.455 1.00 18.17 258 GLY A CA 1
ATOM 682 C C . GLY A 1 94 ? -3.209 29.108 68.036 1.00 17.25 258 GLY A C 1
ATOM 683 O O . GLY A 1 94 ? -3.649 28.897 69.167 1.00 15.64 258 GLY A O 1
ATOM 684 N N . ALA A 1 95 ? -2.762 28.135 67.241 1.00 15.27 259 ALA A N 1
ATOM 685 C CA . ALA A 1 95 ? -2.718 26.739 67.666 1.00 13.84 259 ALA A CA 1
ATOM 686 C C . ALA A 1 95 ? -1.701 26.548 68.797 1.00 11.72 259 ALA A C 1
ATOM 687 O O . ALA A 1 95 ? -1.678 25.500 69.446 1.00 12.75 259 ALA A O 1
ATOM 689 N N . ASP A 1 96 ? -0.844 27.545 69.010 1.00 9.05 260 ASP A N 1
ATOM 690 C CA . ASP A 1 96 ? 0.136 27.469 70.094 1.00 8.22 260 ASP A CA 1
ATOM 691 C C . ASP A 1 96 ? -0.490 27.792 71.456 1.00 6.50 260 ASP A C 1
ATOM 692 O O . ASP A 1 96 ? 0.178 27.690 72.477 1.00 4.15 260 ASP A O 1
ATOM 697 N N . GLN A 1 97 ? -1.748 28.237 71.454 1.00 7.94 261 GLN A N 1
ATOM 698 C CA . GLN A 1 97 ? -2.484 28.535 72.689 1.00 9.72 261 GLN A CA 1
ATOM 699 C C . GLN A 1 97 ? -3.254 27.244 72.934 1.00 8.39 261 GLN A C 1
ATOM 700 O O . GLN A 1 97 ? -4.316 27.030 72.366 1.00 9.41 261 GLN A O 1
ATOM 706 N N . LEU A 1 98 ? -2.704 26.394 73.792 1.00 7.94 262 LEU A N 1
ATOM 707 C CA . LEU A 1 98 ? -3.258 25.076 74.080 1.00 8.60 262 LEU A CA 1
ATOM 708 C C . LEU A 1 98 ? -4.400 24.931 75.061 1.00 9.73 262 LEU A C 1
ATOM 709 O O . LEU A 1 98 ? -4.523 25.691 76.018 1.00 11.54 262 LEU A O 1
ATOM 714 N N . PHE A 1 99 ? -5.204 23.896 74.815 1.00 10.90 263 PHE A N 1
ATOM 715 C CA . PHE A 1 99 ? -6.307 23.498 75.684 1.00 10.34 263 PHE A CA 1
ATOM 716 C C . PHE A 1 99 ? -5.902 22.073 76.081 1.00 11.86 263 PHE A C 1
ATOM 717 O O . PHE A 1 99 ? -6.068 21.138 75.294 1.00 10.22 263 PHE A O 1
ATOM 725 N N . LEU A 1 100 ? -5.293 21.941 77.260 1.00 13.46 264 LEU A N 1
ATOM 726 C CA . LEU A 1 100 ? -4.809 20.654 77.789 1.00 17.17 264 LEU A CA 1
ATOM 727 C C . LEU A 1 100 ? -5.850 19.754 78.457 1.00 17.66 264 LEU A C 1
ATOM 728 O O . LEU A 1 100 ? -5.734 19.438 79.639 1.00 21.00 264 LEU A O 1
ATOM 733 N N . VAL A 1 101 ? -6.850 19.320 77.697 1.00 20.35 265 VAL A N 1
ATOM 734 C CA . VAL A 1 101 ? -7.912 18.452 78.222 1.00 20.36 265 VAL A CA 1
ATOM 735 C C . VAL A 1 101 ? -7.400 17.006 78.371 1.00 21.03 265 VAL A C 1
ATOM 736 O O . VAL A 1 101 ? -7.920 16.213 79.161 1.00 22.27 265 VAL A O 1
ATOM 740 N N . SER A 1 102 ? -6.347 16.702 77.621 1.00 19.09 266 SER A N 1
ATOM 741 C CA . SER A 1 102 ? -5.713 15.391 77.583 1.00 15.19 266 SER A CA 1
ATOM 742 C C . SER A 1 102 ? -4.450 15.600 76.746 1.00 12.34 266 SER A C 1
ATOM 743 O O . SER A 1 102 ? -4.221 16.706 76.243 1.00 9.96 266 SER A O 1
ATOM 746 N N . PRO A 1 103 ? -3.607 14.561 76.590 1.00 11.43 267 PRO A N 1
ATOM 747 C CA . PRO A 1 103 ? -2.386 14.743 75.793 1.00 11.24 267 PRO A CA 1
ATOM 748 C C . PRO A 1 103 ? -2.644 15.309 74.398 1.00 11.03 267 PRO A C 1
ATOM 749 O O . PRO A 1 103 ? -3.722 15.113 73.820 1.00 11.30 267 PRO A O 1
ATOM 753 N N . LEU A 1 104 ? -1.668 16.058 73.890 1.00 9.28 268 LEU A N 1
ATOM 754 C CA . LEU A 1 104 ? -1.758 16.669 72.564 1.00 9.27 268 LEU A CA 1
ATOM 755 C C . LEU A 1 104 ? -0.489 16.415 71.771 1.00 6.82 268 LEU A C 1
ATOM 756 O O . LEU A 1 104 ? 0.606 16.504 72.306 1.00 6.67 268 LEU A O 1
ATOM 761 N N . THR A 1 105 ? -0.646 16.120 70.487 1.00 8.22 269 THR A N 1
ATOM 762 C CA . THR A 1 105 ? 0.495 15.922 69.607 1.00 8.50 269 THR A CA 1
ATOM 763 C C . THR A 1 105 ? 0.751 17.279 68.934 1.00 9.19 269 THR A C 1
ATOM 764 O O . THR A 1 105 ? -0.045 17.744 68.104 1.00 8.37 269 THR A O 1
ATOM 768 N N . ILE A 1 106 ? 1.811 17.950 69.373 1.00 8.54 270 ILE A N 1
ATOM 769 C CA . ILE A 1 106 ? 2.181 19.254 68.827 1.00 8.44 270 ILE A CA 1
ATOM 770 C C . ILE A 1 106 ? 2.789 19.041 67.447 1.00 8.77 270 ILE A C 1
ATOM 771 O O . ILE A 1 106 ? 3.623 18.160 67.257 1.00 7.86 270 ILE A O 1
ATOM 776 N N . CYS A 1 107 ? 2.348 19.838 66.482 1.00 8.42 271 CYS A N 1
ATOM 777 C CA . CYS A 1 107 ? 2.833 19.695 65.124 1.00 9.53 271 CYS A CA 1
ATOM 778 C C . CYS A 1 107 ? 3.568 20.892 64.553 1.00 10.05 271 CYS A C 1
ATOM 779 O O . CYS A 1 107 ? 3.119 22.038 64.674 1.00 10.81 271 CYS A O 1
ATOM 782 N N . HIS A 1 108 ? 4.707 20.609 63.930 1.00 9.55 272 HIS A N 1
ATOM 783 C CA . HIS A 1 108 ? 5.479 21.631 63.244 1.00 9.69 272 HIS A CA 1
ATOM 784 C C . HIS A 1 108 ? 5.478 21.185 61.785 1.00 10.53 272 HIS A C 1
ATOM 785 O O . HIS A 1 108 ? 6.157 20.223 61.424 1.00 10.75 272 HIS A O 1
ATOM 792 N N . VAL A 1 109 ? 4.663 21.830 60.962 1.00 11.59 273 VAL A N 1
ATOM 793 C CA . VAL A 1 109 ? 4.610 21.471 59.550 1.00 13.45 273 VAL A CA 1
ATOM 794 C C . VAL A 1 109 ? 5.842 22.058 58.868 1.00 13.04 273 VAL A C 1
ATOM 795 O O . VAL A 1 109 ? 6.028 23.275 58.832 1.00 12.63 273 VAL A O 1
ATOM 799 N N . ILE A 1 110 ? 6.707 21.175 58.380 1.00 12.48 274 ILE A N 1
ATOM 800 C CA . ILE A 1 110 ? 7.937 21.590 57.716 1.00 13.42 274 ILE A CA 1
ATOM 801 C C . ILE A 1 110 ? 7.677 22.178 56.321 1.00 14.18 274 ILE A C 1
ATOM 802 O O . ILE A 1 110 ? 7.034 21.557 55.479 1.00 13.92 274 ILE A O 1
ATOM 807 N N . ASP A 1 111 ? 8.135 23.409 56.114 1.00 16.33 275 ASP A N 1
ATOM 808 C CA . ASP A 1 111 ? 7.984 24.095 54.833 1.00 16.93 275 ASP A CA 1
ATOM 809 C C . ASP A 1 111 ? 9.201 24.995 54.590 1.00 16.26 275 ASP A C 1
ATOM 810 O O . ASP A 1 111 ? 10.164 24.955 55.361 1.00 14.53 275 ASP A O 1
ATOM 815 N N . ALA A 1 112 ? 9.150 25.809 53.538 1.00 16.41 276 ALA A N 1
ATOM 816 C CA . ALA A 1 112 ? 10.260 26.698 53.202 1.00 18.30 276 ALA A CA 1
ATOM 817 C C . ALA A 1 112 ? 10.626 27.705 54.301 1.00 18.78 276 ALA A C 1
ATOM 818 O O . ALA A 1 112 ? 11.745 28.219 54.316 1.00 19.23 276 ALA A O 1
ATOM 820 N N . LYS A 1 113 ? 9.692 27.970 55.219 1.00 18.85 277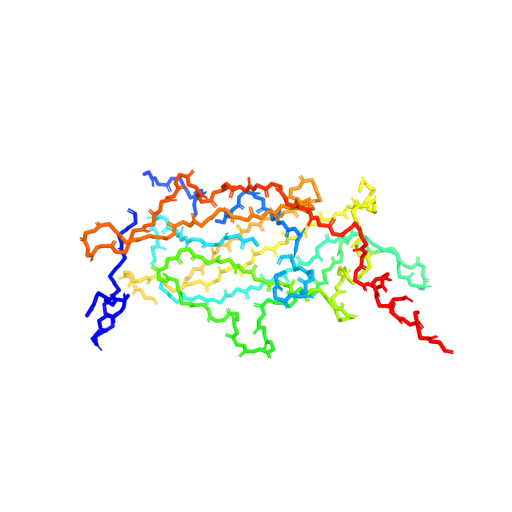 LYS A N 1
ATOM 821 C CA . LYS A 1 113 ? 9.922 28.906 56.328 1.00 19.55 277 LYS A CA 1
ATOM 822 C C . LYS A 1 113 ? 10.568 28.231 57.537 1.00 18.66 277 LYS A C 1
ATOM 823 O O . LYS A 1 113 ? 11.046 28.909 58.451 1.00 18.54 277 LYS A O 1
ATOM 829 N N . SER A 1 114 ? 10.565 26.899 57.537 1.00 17.13 278 SER A N 1
ATOM 830 C CA . SER A 1 114 ? 11.116 26.104 58.630 1.00 16.83 278 SER A CA 1
ATOM 831 C C . SER A 1 114 ? 12.604 25.834 58.538 1.00 17.82 278 SER A C 1
ATOM 832 O O . SER A 1 114 ? 13.131 25.565 57.458 1.00 18.51 278 SER A O 1
ATOM 835 N N . PRO A 1 115 ? 13.297 25.872 59.684 1.00 17.46 279 PRO A N 1
ATOM 836 C CA . PRO A 1 115 ? 14.739 25.616 59.738 1.00 18.76 279 PRO A CA 1
ATOM 837 C C . PRO A 1 115 ? 15.021 24.169 59.304 1.00 18.73 279 PRO A C 1
ATOM 838 O O . PRO A 1 115 ? 16.140 23.833 58.910 1.00 19.70 279 PRO A O 1
ATOM 842 N N . PHE A 1 116 ? 13.993 23.324 59.376 1.00 17.58 280 PHE A N 1
ATOM 843 C CA . PHE A 1 116 ? 14.094 21.911 58.993 1.00 16.54 280 PHE A CA 1
ATOM 844 C C . PHE A 1 116 ? 13.690 21.628 57.540 1.00 15.04 280 PHE A C 1
ATOM 845 O O . PHE A 1 116 ? 13.563 20.473 57.145 1.00 13.25 280 PHE A O 1
ATOM 853 N N . TYR A 1 117 ? 13.490 22.691 56.763 1.00 15.29 281 TYR A N 1
ATOM 854 C CA . TYR A 1 117 ? 13.089 22.615 55.355 1.00 16.48 281 TYR A CA 1
ATOM 855 C C . TYR A 1 117 ? 13.906 21.598 54.561 1.00 16.53 281 TYR A C 1
ATOM 856 O O . TYR A 1 117 ? 13.349 20.824 53.781 1.00 16.44 281 TYR A O 1
ATOM 865 N N . ASP A 1 118 ? 15.214 21.575 54.791 1.00 16.79 282 ASP A N 1
ATOM 866 C CA . ASP A 1 118 ? 16.083 20.641 54.084 1.00 17.72 282 ASP A CA 1
ATOM 867 C C . ASP A 1 118 ? 16.636 19.518 54.973 1.00 17.14 282 ASP A C 1
ATOM 868 O O . ASP A 1 118 ? 17.743 19.025 54.751 1.00 17.99 282 ASP A O 1
ATOM 873 N N . LEU A 1 119 ? 15.868 19.105 55.978 1.00 16.61 283 LEU A N 1
ATOM 874 C CA . LEU A 1 119 ? 16.318 18.020 56.848 1.00 16.90 283 LEU A CA 1
ATOM 875 C C . LEU A 1 119 ? 15.784 16.707 56.301 1.00 16.37 283 LEU A C 1
ATOM 876 O O . LEU A 1 119 ? 14.579 16.524 56.201 1.00 16.25 283 LEU A O 1
ATOM 881 N N . SER A 1 120 ? 16.682 15.818 55.893 1.00 17.71 284 SER A N 1
ATOM 882 C CA . SER A 1 120 ? 16.266 14.525 55.369 1.00 17.96 284 SER A CA 1
ATOM 883 C C . SER A 1 120 ? 16.699 13.424 56.339 1.00 18.62 284 SER A C 1
ATOM 884 O O . SER A 1 120 ? 17.453 13.680 57.284 1.00 18.85 284 SER A O 1
ATOM 887 N N . GLN A 1 121 ? 16.210 12.206 56.106 1.00 19.96 285 GLN A N 1
ATOM 888 C CA . GLN A 1 121 ? 16.550 11.055 56.941 1.00 19.59 285 GLN A CA 1
ATOM 889 C C . GLN A 1 121 ? 18.060 10.797 56.991 1.00 20.67 285 GLN A C 1
ATOM 890 O O . GLN A 1 121 ? 18.615 10.527 58.060 1.00 19.91 285 GLN A O 1
ATOM 896 N N . ARG A 1 122 ? 18.720 10.905 55.838 1.00 22.00 286 ARG A N 1
ATOM 897 C CA . ARG A 1 122 ? 20.161 10.684 55.754 1.00 24.38 286 ARG A CA 1
ATOM 898 C C . ARG A 1 122 ? 20.990 11.790 56.406 1.00 24.49 286 ARG A C 1
ATOM 899 O O . ARG A 1 122 ? 21.985 11.501 57.062 1.00 25.69 286 ARG A O 1
ATOM 907 N N . SER A 1 123 ? 20.584 13.048 56.231 1.00 26.40 287 SER A N 1
ATOM 908 C CA . SER A 1 123 ? 21.310 14.179 56.820 1.00 27.56 287 SER A CA 1
ATOM 909 C C . 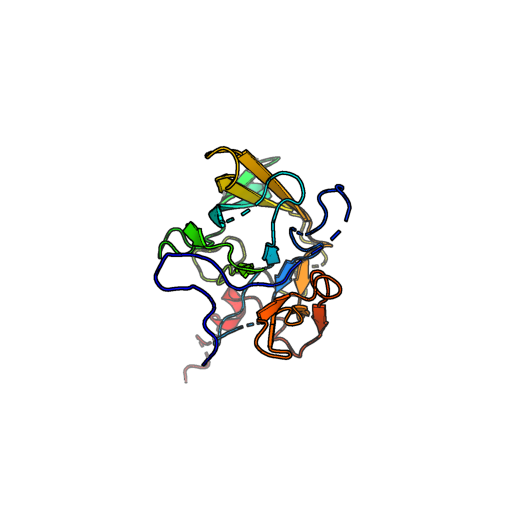SER A 1 123 ? 21.242 14.134 58.345 1.00 29.36 287 SER A C 1
ATOM 910 O O . SER A 1 123 ? 22.079 14.717 59.026 1.00 27.99 287 SER A O 1
ATOM 921 N N . GLN A 1 125 ? 21.869 11.674 60.248 1.00 34.25 289 GLN A N 1
ATOM 922 C CA . GLN A 1 125 ? 23.050 10.969 60.744 1.00 35.98 289 GLN A CA 1
ATOM 923 C C . GLN A 1 125 ? 24.179 11.887 61.205 1.00 35.22 289 GLN A C 1
ATOM 924 O O . GLN A 1 125 ? 24.798 11.645 62.240 1.00 35.41 289 GLN A O 1
ATOM 930 N N . THR A 1 126 ? 24.451 12.928 60.421 1.00 35.10 290 THR A N 1
ATOM 931 C CA . THR A 1 126 ? 25.530 13.867 60.723 1.00 34.16 290 THR A CA 1
ATOM 932 C C . THR A 1 126 ? 25.106 15.169 61.386 1.00 33.46 290 THR A C 1
ATOM 933 O O . THR A 1 126 ? 25.925 15.842 62.013 1.00 31.84 290 THR A O 1
ATOM 937 N N . GLU A 1 127 ? 23.837 15.531 61.215 1.00 33.19 291 GLU A N 1
ATOM 938 C CA . GLU A 1 127 ? 23.291 16.761 61.783 1.00 31.63 291 GLU A CA 1
ATOM 939 C C . GLU A 1 127 ? 23.402 16.761 63.308 1.00 28.88 291 GLU A C 1
ATOM 940 O O . GLU A 1 127 ? 23.421 15.710 63.951 1.00 28.72 291 GLU A O 1
ATOM 946 N N . GLN A 1 128 ? 23.509 17.951 63.875 1.00 26.58 292 GLN A N 1
ATOM 947 C CA . GLN A 1 128 ? 23.644 18.105 65.311 1.00 25.11 292 GLN A CA 1
ATOM 948 C C . GLN A 1 128 ? 22.817 19.319 65.720 1.00 22.58 292 GLN A C 1
ATOM 949 O O . GLN A 1 128 ? 23.083 20.441 65.281 1.00 22.54 292 GLN A O 1
ATOM 955 N N . PHE A 1 129 ? 21.810 19.090 66.554 1.00 18.89 293 PHE A N 1
ATOM 956 C CA . PHE A 1 129 ? 20.926 20.167 66.980 1.00 16.49 293 PHE A CA 1
ATOM 957 C C . PHE A 1 129 ? 20.172 19.812 68.249 1.00 15.63 293 PHE A C 1
ATOM 958 O O . PHE A 1 129 ? 20.270 18.694 68.761 1.00 15.49 293 PHE A O 1
ATOM 966 N N . GLU A 1 130 ? 19.373 20.757 68.724 1.00 13.90 294 GLU A N 1
ATOM 967 C CA . GLU A 1 130 ? 18.590 20.536 69.918 1.00 12.69 294 GLU A CA 1
ATOM 968 C C . GLU A 1 130 ? 17.290 21.312 69.805 1.00 11.75 294 GLU A C 1
ATOM 969 O O . GLU A 1 130 ? 17.300 22.530 69.697 1.00 11.87 294 GLU A O 1
ATOM 975 N N . VAL A 1 131 ? 16.182 20.586 69.733 1.00 11.04 295 VAL A N 1
ATOM 976 C CA . VAL A 1 131 ? 14.862 21.192 69.645 1.00 10.57 295 VAL A CA 1
ATOM 977 C C . VAL A 1 131 ? 14.382 21.426 71.072 1.00 11.05 295 VAL A C 1
ATOM 978 O O . VAL A 1 131 ? 14.085 20.475 71.794 1.00 12.10 295 VAL A O 1
ATOM 982 N N . VAL A 1 132 ? 14.355 22.686 71.493 1.00 9.96 296 VAL A N 1
ATOM 983 C CA . VAL A 1 132 ? 13.916 23.029 72.839 1.00 8.84 296 VAL A CA 1
ATOM 984 C C . VAL A 1 132 ? 12.445 23.434 72.808 1.00 8.41 296 VAL A C 1
ATOM 985 O O . VAL A 1 132 ? 12.021 24.211 71.961 1.00 7.35 296 VAL A O 1
ATOM 989 N N . VAL A 1 133 ? 11.668 22.871 73.722 1.00 8.64 297 VAL A N 1
ATOM 990 C CA . VAL A 1 133 ? 10.242 23.149 73.824 1.00 9.30 297 VAL A CA 1
ATOM 991 C C . VAL A 1 133 ? 9.970 23.890 75.133 1.00 9.85 297 VAL A C 1
ATOM 992 O O . VAL A 1 133 ? 10.485 23.526 76.189 1.00 9.29 297 VAL A O 1
ATOM 996 N N . ILE A 1 134 ? 9.201 24.966 75.043 1.00 9.05 298 ILE A N 1
ATOM 997 C CA . ILE A 1 134 ? 8.865 25.766 76.207 1.00 9.74 298 ILE A CA 1
ATOM 998 C C . ILE A 1 134 ? 7.353 25.906 76.325 1.00 10.30 298 ILE A C 1
ATOM 999 O O . ILE A 1 134 ? 6.694 26.404 75.421 1.00 9.61 298 ILE A O 1
ATOM 1004 N N . LEU A 1 135 ? 6.808 25.435 77.440 1.00 10.86 299 LEU A N 1
ATOM 1005 C CA . LEU A 1 135 ? 5.377 25.513 77.687 1.00 11.30 299 LEU A CA 1
ATOM 1006 C C . LEU A 1 135 ? 5.146 26.323 78.948 1.00 12.02 299 LEU A C 1
ATOM 1007 O O . LEU A 1 135 ? 5.674 26.001 80.005 1.00 11.76 299 LEU A O 1
ATOM 1012 N N . GLU A 1 136 ? 4.391 27.404 78.824 1.00 13.96 300 GLU A N 1
ATOM 1013 C CA . GLU A 1 136 ? 4.070 28.233 79.973 1.00 17.95 300 GLU A CA 1
ATOM 1014 C C . GLU A 1 136 ? 2.578 28.070 80.181 1.00 20.62 300 GLU A C 1
ATOM 1015 O O . GLU A 1 136 ? 1.780 28.554 79.375 1.00 20.65 300 GLU A O 1
ATOM 1021 N N . GLY A 1 137 ? 2.218 27.336 81.232 1.00 22.35 301 GLY A N 1
ATOM 1022 C CA . GLY A 1 137 ? 0.822 27.075 81.515 1.00 24.66 301 GLY A CA 1
ATOM 1023 C C . GLY A 1 137 ? 0.246 27.612 82.806 1.00 27.16 301 GLY A C 1
ATOM 1024 O O . GLY A 1 137 ? 0.965 27.973 83.739 1.00 23.34 301 GLY A O 1
ATOM 1025 N N . ILE A 1 138 ? -1.085 27.604 82.847 1.00 29.52 302 ILE A N 1
ATOM 1026 C CA . ILE A 1 138 ? -1.868 28.075 83.980 1.00 34.02 302 ILE A CA 1
ATOM 1027 C C . ILE A 1 138 ? -2.249 26.918 84.899 1.00 35.50 302 ILE A C 1
ATOM 1028 O O . ILE A 1 138 ? -3.048 26.067 84.514 1.00 36.77 302 ILE A O 1
ATOM 1033 N N . VAL A 1 139 ? -1.678 26.890 86.104 1.00 38.08 303 VAL A N 1
ATOM 1034 C CA . VAL A 1 139 ? -1.989 25.845 87.084 1.00 39.03 303 VAL A CA 1
ATOM 1035 C C . VAL A 1 139 ? -3.448 26.041 87.509 1.00 41.40 303 VAL A C 1
ATOM 1036 O O . VAL A 1 139 ? -3.819 27.108 88.005 1.00 42.03 303 VAL A O 1
ATOM 1040 N N . GLU A 1 140 ? -4.273 25.022 87.282 1.00 43.08 304 GLU A N 1
ATOM 1041 C CA . GLU A 1 140 ? -5.696 25.078 87.612 1.00 45.12 304 GLU A CA 1
ATOM 1042 C C . GLU A 1 140 ? -6.021 25.405 89.080 1.00 46.44 304 GLU A C 1
ATOM 1043 O O . GLU A 1 140 ? -6.910 26.218 89.357 1.00 46.74 304 GLU A O 1
ATOM 1049 N N . THR A 1 141 ? -5.281 24.796 90.006 1.00 47.11 305 THR A N 1
ATOM 1050 C CA . THR A 1 141 ? -5.500 24.974 91.445 1.00 47.32 305 THR A CA 1
ATOM 1051 C C . THR A 1 141 ? -5.286 26.367 92.046 1.00 47.89 305 THR A C 1
ATOM 1052 O O . THR A 1 141 ? -6.081 26.804 92.880 1.00 48.40 305 THR A O 1
ATOM 1056 N N . THR A 1 142 ? -4.215 27.053 91.653 1.00 48.25 306 THR A N 1
ATOM 1057 C CA . THR A 1 142 ? -3.937 28.385 92.192 1.00 48.67 306 THR A CA 1
ATOM 1058 C C . THR A 1 142 ? -4.366 29.506 91.248 1.00 48.68 306 THR A C 1
ATOM 1059 O O . THR A 1 142 ? -4.888 30.535 91.689 1.00 48.87 306 THR A O 1
ATOM 1063 N N . GLY A 1 143 ? -4.146 29.297 89.952 1.00 48.14 307 GLY A N 1
ATOM 1064 C CA . GLY A 1 143 ? -4.495 30.299 88.956 1.00 47.50 307 GLY A CA 1
ATOM 1065 C C . GLY A 1 143 ? -3.264 31.047 88.472 1.00 46.82 307 GLY A C 1
ATOM 1066 O O . GLY A 1 143 ? -3.338 31.847 87.538 1.00 46.07 307 GLY A O 1
ATOM 1075 N N . THR A 1 145 ? 0.847 31.333 87.040 1.00 43.35 309 THR A N 1
ATOM 1076 C CA . THR A 1 145 ? 1.572 30.770 85.902 1.00 40.69 309 THR A CA 1
ATOM 1077 C C . THR A 1 145 ? 2.882 30.047 86.240 1.00 38.60 309 THR A C 1
ATOM 1078 O O . THR A 1 145 ? 3.553 30.356 87.231 1.00 38.88 309 THR A O 1
ATOM 1082 N N . CYS A 1 146 ? 3.245 29.099 85.382 1.00 34.45 310 CYS A N 1
ATOM 1083 C CA . CYS A 1 146 ? 4.471 28.327 85.543 1.00 30.32 310 CYS A CA 1
ATOM 1084 C C . CYS A 1 146 ? 5.039 28.027 84.158 1.00 25.41 310 CYS A C 1
ATOM 1085 O O . CYS A 1 146 ? 4.498 28.472 83.149 1.00 22.35 310 CYS A O 1
ATOM 1088 N N . GLN A 1 147 ? 6.152 27.305 84.121 1.00 21.23 311 GLN A N 1
ATOM 1089 C CA . GLN A 1 147 ? 6.771 26.931 82.861 1.00 17.07 311 GLN A CA 1
ATOM 1090 C C . GLN A 1 147 ? 7.464 25.582 82.954 1.00 16.26 311 GLN A C 1
ATOM 1091 O O . GLN A 1 147 ? 8.023 25.219 83.986 1.00 16.51 311 GLN A O 1
ATOM 1101 N N . ALA A 1 148 ? 7.387 24.828 81.869 1.00 14.05 312 ALA A N 1
ATOM 1102 C CA . ALA A 1 148 ? 8.024 23.527 81.786 1.00 13.77 312 ALA A CA 1
ATOM 1103 C C . ALA A 1 148 ? 8.793 23.547 80.468 1.00 12.63 312 ALA A C 1
ATOM 1104 O O . ALA A 1 148 ? 8.376 24.204 79.515 1.00 13.62 312 ALA A O 1
ATOM 1106 N N . ARG A 1 149 ? 9.957 22.913 80.447 1.00 12.12 313 ARG A N 1
ATOM 1107 C CA . ARG A 1 149 ? 10.763 22.855 79.239 1.00 13.38 313 ARG A CA 1
ATOM 1108 C C . ARG A 1 149 ? 11.274 21.452 79.038 1.00 12.92 313 ARG A C 1
ATOM 1109 O O . ARG A 1 149 ? 11.270 20.629 79.958 1.00 14.81 313 ARG A O 1
ATOM 1117 N N . THR A 1 150 ? 11.690 21.172 77.816 1.00 11.03 314 THR A N 1
ATOM 1118 C CA . THR A 1 150 ? 12.278 19.891 77.496 1.00 10.58 314 THR A CA 1
ATOM 1119 C C . THR A 1 150 ? 13.141 20.097 76.270 1.00 9.51 314 THR A C 1
ATOM 1120 O O . THR A 1 150 ? 13.178 21.183 75.703 1.00 8.26 314 THR A O 1
ATOM 1124 N N . SER A 1 151 ? 13.851 19.057 75.874 1.00 10.15 315 SER A N 1
ATOM 1125 C CA . SER A 1 151 ? 14.723 19.154 74.733 1.00 10.73 315 SER A CA 1
ATOM 1126 C C . SER A 1 151 ? 14.801 17.830 73.993 1.00 11.12 315 SER A C 1
ATOM 1127 O O . SER A 1 151 ? 14.622 16.761 74.583 1.00 9.90 315 SER A O 1
ATOM 1130 N N . TYR A 1 152 ? 15.024 17.929 72.686 1.00 11.51 316 TYR A N 1
ATOM 1131 C CA . TYR A 1 152 ? 15.163 16.777 71.808 1.00 11.51 316 TYR A CA 1
ATOM 1132 C C . TYR A 1 152 ? 16.430 16.965 70.983 1.00 11.79 316 TYR A C 1
ATOM 1133 O O . TYR A 1 152 ? 16.470 17.829 70.109 1.00 10.05 316 TYR A O 1
ATOM 1142 N N . THR A 1 153 ? 17.474 16.191 71.279 1.00 13.50 317 THR A N 1
ATOM 1143 C CA . THR A 1 153 ? 18.705 16.277 70.494 1.00 15.33 317 THR A CA 1
ATOM 1144 C C . THR A 1 153 ? 18.456 15.467 69.230 1.00 16.07 317 THR A C 1
ATOM 1145 O O . THR A 1 153 ? 17.431 14.783 69.118 1.00 16.55 317 THR A O 1
ATOM 1149 N N . GLU A 1 154 ? 19.373 15.550 68.272 1.00 16.22 318 GLU A N 1
ATOM 1150 C CA . GLU A 1 154 ? 19.216 14.830 67.013 1.00 17.81 318 GLU A CA 1
ATOM 1151 C C . GLU A 1 154 ? 18.927 13.339 67.178 1.00 18.27 318 GLU A C 1
ATOM 1152 O O . GLU A 1 154 ? 18.149 12.772 66.405 1.00 20.20 318 GLU A O 1
ATOM 1158 N N . ASP A 1 155 ? 19.513 12.716 68.198 1.00 17.46 319 ASP A N 1
ATOM 1159 C CA . ASP A 1 155 ? 19.299 11.289 68.421 1.00 19.23 319 ASP A CA 1
ATOM 1160 C C . ASP A 1 155 ? 17.951 10.949 69.064 1.00 17.80 319 ASP A C 1
ATOM 1161 O O . ASP A 1 155 ? 17.584 9.786 69.162 1.00 17.38 319 ASP A O 1
ATOM 1166 N N . GLU A 1 156 ? 17.200 11.976 69.452 1.00 18.14 320 GLU A N 1
ATOM 1167 C CA . GLU A 1 156 ? 15.889 11.799 70.078 1.00 15.14 320 GLU A CA 1
ATOM 1168 C C . GLU A 1 156 ? 14.745 12.191 69.138 1.00 14.81 320 GLU A C 1
ATOM 1169 O O . GLU A 1 156 ? 13.585 12.270 69.540 1.00 14.41 320 GLU A O 1
ATOM 1175 N N . VAL A 1 157 ? 15.093 12.444 67.881 1.00 14.32 321 VAL A N 1
ATOM 1176 C CA . VAL A 1 157 ? 14.117 12.777 66.848 1.00 14.69 321 VAL A CA 1
ATOM 1177 C C . VAL A 1 157 ? 14.081 11.545 65.950 1.00 16.08 321 VAL A C 1
ATOM 1178 O O . VAL A 1 157 ? 15.084 11.197 65.317 1.00 16.38 321 VAL A O 1
ATOM 1182 N N . LEU A 1 158 ? 12.928 10.881 65.928 1.00 14.10 322 LEU A N 1
ATOM 1183 C CA . LEU A 1 158 ? 12.754 9.649 65.167 1.00 14.16 322 LEU A CA 1
ATOM 1184 C C . LEU A 1 158 ? 12.083 9.782 63.801 1.00 13.02 322 LEU A C 1
ATOM 1185 O O . LEU A 1 158 ? 10.870 9.954 63.710 1.00 11.54 322 LEU A O 1
ATOM 1190 N N . TRP A 1 159 ? 12.884 9.669 62.740 1.00 12.67 323 TRP A N 1
ATOM 1191 C CA . TRP A 1 159 ? 12.375 9.741 61.375 1.00 13.17 323 TRP A CA 1
ATOM 1192 C C . TRP A 1 159 ? 11.532 8.506 61.062 1.00 13.84 323 TRP A C 1
ATOM 1193 O O . TRP A 1 159 ? 11.922 7.381 61.388 1.00 15.57 323 TRP A O 1
ATOM 1204 N N . GLY A 1 160 ? 10.383 8.723 60.431 1.00 12.95 324 GLY A N 1
ATOM 1205 C CA . GLY A 1 160 ? 9.508 7.620 60.071 1.00 13.68 324 GLY A CA 1
ATOM 1206 C C . GLY A 1 160 ? 8.679 7.014 61.191 1.00 14.13 324 GLY A C 1
ATOM 1207 O O . GLY A 1 160 ? 8.086 5.952 61.000 1.00 15.23 324 GLY A O 1
ATOM 1208 N N . HIS A 1 161 ? 8.642 7.666 62.354 1.00 13.28 325 HIS A N 1
ATOM 1209 C CA . HIS A 1 161 ? 7.857 7.172 63.488 1.00 12.26 325 HIS A CA 1
ATOM 1210 C C . HIS A 1 161 ? 6.549 7.924 63.698 1.00 11.55 325 HIS A C 1
ATOM 1211 O O . HIS A 1 161 ? 6.395 9.078 63.284 1.00 12.04 325 HIS A O 1
ATOM 1218 N N . ARG A 1 162 ? 5.614 7.262 64.370 1.00 11.24 326 ARG A N 1
ATOM 1219 C CA . ARG A 1 162 ? 4.302 7.832 64.631 1.00 10.38 326 ARG A CA 1
ATOM 1220 C C . ARG A 1 162 ? 3.874 7.529 66.066 1.00 10.04 326 ARG A C 1
ATOM 1221 O O . ARG A 1 162 ? 4.134 6.444 66.592 1.00 9.88 326 ARG A O 1
ATOM 1229 N N . PHE A 1 163 ? 3.252 8.503 66.721 1.00 9.18 327 PHE A N 1
ATOM 1230 C CA . PHE A 1 163 ? 2.807 8.303 68.094 1.00 9.00 327 PHE A CA 1
ATOM 1231 C C . PHE A 1 163 ? 1.575 7.412 68.177 1.00 10.43 327 PHE A C 1
ATOM 1232 O O . PHE A 1 163 ? 0.684 7.476 67.321 1.00 11.28 327 PHE A O 1
ATOM 1240 N N . PHE A 1 164 ? 1.546 6.561 69.199 1.00 11.85 328 PHE A N 1
ATOM 1241 C CA . PHE A 1 164 ? 0.398 5.692 69.450 1.00 13.18 328 PHE A CA 1
ATOM 1242 C C . PHE A 1 164 ? -0.661 6.598 70.041 1.00 12.87 328 PHE A C 1
ATOM 1243 O O . PHE A 1 164 ? -0.334 7.578 70.717 1.00 11.63 328 PHE A O 1
ATOM 1251 N N . PRO A 1 165 ? -1.944 6.306 69.777 1.00 14.04 329 PRO A N 1
ATOM 1252 C CA . PRO A 1 165 ? -3.012 7.138 70.338 1.00 12.23 329 PRO A CA 1
ATOM 1253 C C . PRO A 1 165 ? -3.128 6.815 71.826 1.00 10.52 329 PRO A C 1
ATOM 1254 O O . PRO A 1 165 ? -2.858 5.691 72.239 1.00 10.35 329 PRO A O 1
ATOM 1258 N N . VAL A 1 166 ? -3.493 7.809 72.627 1.00 10.34 330 VAL A N 1
ATOM 1259 C CA . VAL A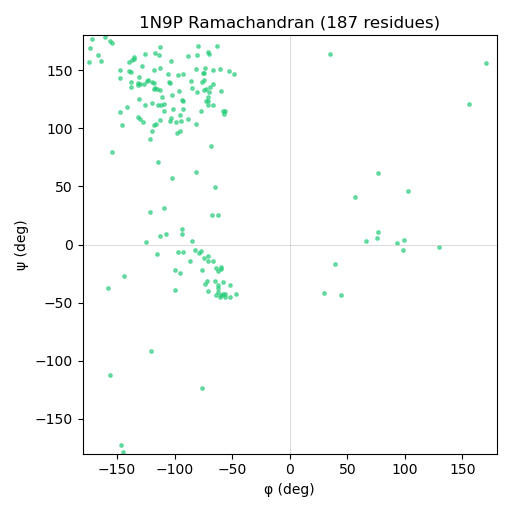 1 166 ? -3.639 7.623 74.072 1.00 11.71 330 VAL A CA 1
ATOM 1260 C C . VAL A 1 166 ? -5.068 7.811 74.599 1.00 12.78 330 VAL A C 1
ATOM 1261 O O . VAL A 1 166 ? -5.329 7.518 75.763 1.00 12.15 330 VAL A O 1
ATOM 1265 N N . ILE A 1 167 ? -5.982 8.274 73.744 1.00 14.05 331 ILE A N 1
ATOM 1266 C CA . ILE A 1 167 ? -7.375 8.512 74.140 1.00 16.70 331 ILE A CA 1
ATOM 1267 C C . ILE A 1 167 ? -8.350 7.444 73.643 1.00 19.11 331 ILE A C 1
ATOM 1268 O O . ILE A 1 167 ? -8.253 6.983 72.504 1.00 17.61 331 ILE A O 1
ATOM 1273 N N . SER A 1 168 ? -9.290 7.065 74.509 1.00 21.68 332 SER A N 1
ATOM 1274 C CA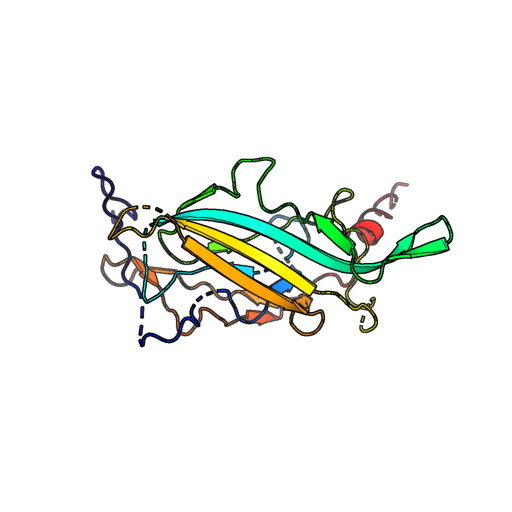 . SER A 1 168 ? -10.315 6.062 74.195 1.00 24.97 332 SER A CA 1
ATOM 1275 C C . SER A 1 168 ? -11.565 6.272 75.051 1.00 27.29 332 SER A C 1
ATOM 1276 O O . SER A 1 168 ? -11.571 7.111 75.951 1.00 26.26 332 SER A O 1
ATOM 1279 N N . LEU A 1 169 ? -12.616 5.508 74.762 1.00 30.60 333 LEU A N 1
ATOM 1280 C CA . LEU A 1 169 ? -13.871 5.583 75.513 1.00 33.51 333 LEU A CA 1
ATOM 1281 C C . LEU A 1 169 ? -14.282 4.191 76.005 1.00 35.86 333 LEU A C 1
ATOM 1282 O O . LEU A 1 169 ? -14.710 3.347 75.215 1.00 37.16 333 LEU A O 1
ATOM 1287 N N . GLU A 1 170 ? -14.104 3.937 77.298 1.00 37.74 334 GLU A N 1
ATOM 1288 C CA . GLU A 1 170 ? -14.470 2.649 77.888 1.00 40.78 334 GLU A CA 1
ATOM 1289 C C . GLU A 1 170 ? -15.486 2.836 79.016 1.00 42.21 334 GLU A C 1
ATOM 1290 O O . GLU A 1 170 ? -15.111 3.024 80.180 1.00 43.12 334 GLU A O 1
ATOM 1296 N N . GLU A 1 171 ? -16.768 2.788 78.653 1.00 42.43 335 GLU A N 1
ATOM 1297 C CA . GLU A 1 171 ? -17.886 2.945 79.586 1.00 41.70 335 GLU A CA 1
ATOM 1298 C C . GLU A 1 171 ? -18.154 4.389 80.016 1.00 39.80 335 GLU A C 1
ATOM 1299 O O . GLU A 1 171 ? -18.064 4.733 81.202 1.00 41.21 335 GLU A O 1
ATOM 1305 N N . GLY A 1 172 ? -18.490 5.225 79.036 1.00 37.21 336 GLY A N 1
ATOM 1306 C CA . GLY A 1 172 ? -18.803 6.621 79.301 1.00 34.06 336 GLY A CA 1
ATOM 1307 C C . GLY A 1 172 ? -17.655 7.477 79.791 1.00 32.11 336 GLY A C 1
ATOM 1308 O O . GLY A 1 172 ? -17.838 8.659 80.091 1.00 32.48 336 GLY A O 1
ATOM 1309 N N . PHE A 1 173 ? -16.473 6.878 79.872 1.00 30.04 337 PHE A N 1
ATOM 1310 C CA . PHE A 1 173 ? -15.274 7.575 80.322 1.00 27.16 337 PHE A CA 1
ATOM 1311 C C . PHE A 1 173 ? -14.258 7.765 79.197 1.00 25.85 337 PHE A C 1
ATOM 1312 O O . PHE A 1 173 ? -13.830 6.788 78.578 1.00 25.22 337 PHE A O 1
ATOM 1320 N N . PHE A 1 174 ? -13.921 9.018 78.900 1.00 23.96 338 PHE A N 1
ATOM 1321 C CA . PHE A 1 174 ? -12.894 9.320 77.906 1.00 22.94 338 PHE A CA 1
ATOM 1322 C C . PHE A 1 174 ? -11.597 9.139 78.686 1.00 22.08 338 PHE A C 1
ATOM 1323 O O . PHE A 1 174 ? -11.247 9.969 79.533 1.00 23.79 338 PHE A O 1
ATOM 1331 N N . LYS A 1 175 ? -10.928 8.018 78.428 1.00 19.90 339 LYS A N 1
ATOM 1332 C CA . LYS A 1 175 ? -9.707 7.630 79.117 1.00 17.34 339 LYS A CA 1
ATOM 1333 C C . LYS A 1 175 ? -8.401 7.962 78.416 1.00 15.45 339 LYS A C 1
ATOM 1334 O O . LYS A 1 175 ? -8.314 7.924 77.193 1.00 15.53 339 LYS A O 1
ATOM 1340 N N . VAL A 1 176 ? -7.389 8.277 79.220 1.00 13.83 340 VAL A N 1
ATOM 1341 C CA . VAL A 1 176 ? -6.048 8.567 78.726 1.00 12.64 340 VAL A CA 1
ATOM 1342 C C . VAL A 1 176 ? -5.127 7.460 79.260 1.00 12.80 340 VAL A C 1
ATOM 1343 O O . VAL A 1 176 ? -5.003 7.262 80.473 1.00 11.20 340 VAL A O 1
ATOM 1347 N N . ASP A 1 177 ? -4.503 6.729 78.346 1.00 11.79 341 ASP A N 1
ATOM 1348 C CA . ASP A 1 177 ? -3.601 5.650 78.709 1.00 11.42 341 ASP A CA 1
ATOM 1349 C C . ASP A 1 177 ? -2.177 6.183 78.656 1.00 12.11 341 ASP A C 1
ATOM 1350 O O . ASP A 1 177 ? -1.547 6.175 77.599 1.00 11.40 341 ASP A O 1
ATOM 1355 N N . TYR A 1 178 ? -1.644 6.595 79.799 1.00 12.52 342 TYR A N 1
ATOM 1356 C CA . TYR A 1 178 ? -0.291 7.134 79.824 1.00 14.38 342 TYR A CA 1
ATOM 1357 C C . TYR A 1 178 ? 0.819 6.119 79.615 1.00 14.30 342 TYR A C 1
ATOM 1358 O O . TYR A 1 178 ? 1.975 6.496 79.442 1.00 15.04 342 TYR A O 1
ATOM 1367 N N . SER A 1 179 ? 0.469 4.837 79.629 1.00 15.07 343 SER A N 1
ATOM 1368 C CA . SER A 1 179 ? 1.452 3.782 79.420 1.00 15.22 343 SER A CA 1
ATOM 1369 C C . SER A 1 179 ? 1.873 3.816 77.957 1.00 16.59 343 SER A C 1
ATOM 1370 O O . SER A 1 179 ? 2.862 3.184 77.575 1.00 18.74 343 SER A O 1
ATOM 1373 N N . GLN A 1 180 ? 1.097 4.530 77.141 1.00 15.71 344 GLN A N 1
ATOM 1374 C CA . GLN A 1 180 ? 1.389 4.677 75.719 1.00 14.75 344 GLN A CA 1
ATOM 1375 C C . GLN A 1 180 ? 1.775 6.122 75.392 1.00 13.76 344 GLN A C 1
ATOM 1376 O O . GLN A 1 180 ? 1.934 6.481 74.218 1.00 12.48 344 GLN A O 1
ATOM 1382 N N . PHE A 1 181 ? 1.938 6.942 76.430 1.00 12.41 345 PHE A N 1
ATOM 1383 C CA . PHE A 1 181 ? 2.286 8.354 76.263 1.00 10.31 345 PHE A CA 1
ATOM 1384 C C . PHE A 1 181 ? 3.567 8.558 75.457 1.00 9.71 345 PHE A C 1
ATOM 1385 O O . PHE A 1 181 ? 3.601 9.372 74.540 1.00 11.22 345 PHE A O 1
ATOM 1393 N N . HIS A 1 182 ? 4.597 7.783 75.780 1.00 9.73 346 HIS A N 1
ATOM 1394 C CA . HIS A 1 182 ? 5.899 7.873 75.126 1.00 9.55 346 HIS A CA 1
ATOM 1395 C C . HIS A 1 182 ? 6.077 6.930 73.958 1.00 10.64 346 HIS A C 1
ATOM 1396 O O . HIS A 1 182 ? 7.097 6.993 73.271 1.00 12.79 346 HIS A O 1
ATOM 1403 N N . ALA A 1 183 ? 5.102 6.055 73.741 1.00 10.71 347 ALA A N 1
ATOM 1404 C CA . ALA A 1 183 ? 5.163 5.059 72.673 1.00 10.74 347 ALA A CA 1
ATOM 1405 C C . ALA A 1 183 ? 4.977 5.559 71.247 1.00 11.48 347 ALA A C 1
ATOM 1406 O O . ALA A 1 183 ? 4.051 6.323 70.946 1.00 11.35 347 ALA A O 1
ATOM 1408 N N . THR A 1 184 ? 5.860 5.079 70.370 1.00 11.99 348 THR A N 1
ATOM 1409 C CA . THR A 1 184 ? 5.835 5.402 68.945 1.00 12.82 348 THR A CA 1
ATOM 1410 C C . THR A 1 184 ? 6.052 4.112 68.159 1.00 12.31 348 THR A C 1
ATOM 1411 O O . THR A 1 184 ? 6.557 3.124 68.692 1.00 11.05 348 THR A O 1
ATOM 1415 N N . PHE A 1 185 ? 5.648 4.120 66.897 1.00 13.73 349 PHE A N 1
ATOM 1416 C CA . PHE A 1 185 ? 5.830 2.963 66.033 1.00 14.43 349 PHE A CA 1
ATOM 1417 C C . PHE A 1 185 ? 6.258 3.436 64.649 1.00 15.67 349 PHE A C 1
ATOM 1418 O O . PHE A 1 185 ? 5.906 4.532 64.220 1.00 12.88 349 PHE A O 1
ATOM 1426 N N . GLU A 1 186 ? 7.049 2.610 63.973 1.00 17.48 350 GLU A N 1
ATOM 1427 C CA . GLU A 1 186 ? 7.559 2.930 62.649 1.00 19.41 350 GLU A CA 1
ATOM 1428 C C . GLU A 1 186 ? 6.514 2.758 61.551 1.00 19.48 350 GLU A C 1
ATOM 1429 O O . GLU A 1 186 ? 5.719 1.816 61.572 1.00 19.08 350 GLU A O 1
ATOM 1435 N N . VAL A 1 187 ? 6.515 3.693 60.603 1.00 19.95 351 VAL A N 1
ATOM 1436 C CA . VAL A 1 187 ? 5.599 3.673 59.460 1.00 20.78 351 VAL A CA 1
ATOM 1437 C C . VAL A 1 187 ? 6.377 4.061 58.205 1.00 20.75 351 VAL A C 1
ATOM 1438 O O . VAL A 1 187 ? 7.366 4.797 58.286 1.00 20.01 351 VAL A O 1
ATOM 1442 N N . PRO A 1 188 ? 5.983 3.513 57.039 1.00 20.85 352 PRO A N 1
ATOM 1443 C CA . PRO A 1 188 ? 6.660 3.827 55.774 1.00 20.47 352 PRO A CA 1
ATOM 1444 C C . PRO A 1 188 ? 6.599 5.337 55.547 1.00 18.77 352 PRO A C 1
ATOM 1445 O O . PRO A 1 188 ? 5.519 5.910 55.386 1.00 19.48 352 PRO A O 1
ATOM 1449 N N . THR A 1 189 ? 7.763 5.972 55.567 1.00 17.58 353 THR A N 1
ATOM 1450 C CA . THR A 1 189 ? 7.860 7.419 55.410 1.00 16.33 353 THR A CA 1
ATOM 1451 C C . THR A 1 189 ? 8.922 7.789 54.385 1.00 16.27 353 THR A C 1
ATOM 1452 O O . THR A 1 189 ? 9.983 7.166 54.333 1.00 17.49 353 THR A O 1
ATOM 1456 N N . PRO A 1 190 ? 8.620 8.762 53.509 1.00 16.73 354 PRO A N 1
ATOM 1457 C CA . PRO A 1 190 ? 9.579 9.207 52.490 1.00 16.79 354 PRO A CA 1
ATOM 1458 C C . PRO A 1 190 ? 10.834 9.734 53.199 1.00 17.88 354 PRO A C 1
ATOM 1459 O O . PRO A 1 190 ? 10.726 10.493 54.165 1.00 18.52 354 PRO A O 1
ATOM 1463 N N . PRO A 1 191 ? 12.038 9.302 52.760 1.00 19.24 355 PRO A N 1
ATOM 1464 C CA . PRO A 1 191 ? 13.327 9.717 53.348 1.00 18.87 355 PRO A CA 1
ATOM 1465 C C . PRO A 1 191 ? 13.775 11.144 52.992 1.00 20.14 355 PRO A C 1
ATOM 1466 O O . PRO A 1 191 ? 14.696 11.696 53.601 1.00 19.81 355 PRO A O 1
ATOM 1470 N N . TYR A 1 192 ? 13.091 11.735 52.022 1.00 20.13 356 TYR A N 1
ATOM 1471 C CA . TYR A 1 192 ? 13.411 13.059 51.520 1.00 21.41 356 TYR A CA 1
ATOM 1472 C C . TYR A 1 192 ? 13.050 14.225 52.418 1.00 20.40 356 TYR A C 1
ATOM 1473 O O . TYR A 1 192 ? 12.087 14.171 53.182 1.00 20.55 356 TYR A O 1
ATOM 1482 N N . SER A 1 193 ? 13.812 15.300 52.281 1.00 18.61 357 SER A N 1
ATOM 1483 C CA . SER A 1 193 ? 13.548 16.514 53.031 1.00 17.89 357 SER A CA 1
ATOM 1484 C C . SER A 1 193 ? 12.422 17.215 52.275 1.00 18.15 357 SER A C 1
ATOM 1485 O O . SER A 1 193 ? 12.181 16.908 51.103 1.00 18.18 357 SER A O 1
ATOM 1488 N N . VAL A 1 194 ? 11.745 18.163 52.918 1.00 16.46 358 VAL A N 1
ATOM 1489 C CA . VAL A 1 194 ? 10.664 18.875 52.249 1.00 16.44 358 VAL A CA 1
ATOM 1490 C C . VAL A 1 194 ? 11.173 19.645 51.036 1.00 16.82 358 VAL A C 1
ATOM 1491 O O . VAL A 1 194 ? 10.500 19.700 50.009 1.00 17.06 358 VAL A O 1
ATOM 1495 N N . LYS A 1 195 ? 12.367 20.220 51.152 1.00 18.49 359 LYS A N 1
ATOM 1496 C CA . LYS A 1 195 ? 12.966 20.965 50.049 1.00 19.83 359 LYS A CA 1
ATOM 1497 C C . LYS A 1 195 ? 13.153 20.009 48.866 1.00 21.38 359 LYS A C 1
ATOM 1498 O O . LYS A 1 195 ? 12.800 20.334 47.729 1.00 22.07 359 LYS A O 1
ATOM 1504 N N . GLU A 1 196 ? 13.662 18.814 49.155 1.00 21.52 360 GLU A N 1
ATOM 1505 C CA . GLU A 1 196 ? 13.876 17.804 48.130 1.00 22.61 360 GLU A CA 1
ATOM 1506 C C . GLU A 1 196 ? 12.559 17.389 47.482 1.00 24.13 360 GLU A C 1
ATOM 1507 O O . GLU A 1 196 ? 12.505 17.221 46.267 1.00 24.25 360 GLU A O 1
ATOM 1513 N N . GLN A 1 197 ? 11.506 17.241 48.291 1.00 24.85 361 GLN A N 1
ATOM 1514 C CA . GLN A 1 197 ? 10.178 16.862 47.799 1.00 25.76 361 GLN A CA 1
ATOM 1515 C C . GLN A 1 197 ? 9.697 17.910 46.801 1.00 25.93 361 GLN A C 1
ATOM 1516 O O . GLN A 1 197 ? 9.161 17.578 45.744 1.00 26.23 361 GLN A O 1
ATOM 1522 N N . GLU A 1 198 ? 9.898 19.179 47.147 1.00 26.44 362 GLU A N 1
ATOM 1523 C CA . GLU A 1 198 ? 9.497 20.286 46.286 1.00 26.61 362 GLU A CA 1
ATOM 1524 C C . GLU A 1 198 ? 10.411 20.376 45.066 1.00 26.90 362 GLU A C 1
ATOM 1525 O O . GLU A 1 198 ? 9.975 20.797 43.988 1.00 26.05 362 GLU A O 1
ATOM 1531 N N . GLU A 1 199 ? 11.677 19.988 45.244 1.00 26.64 363 GLU A N 1
ATOM 1532 C CA . GLU A 1 199 ? 12.643 19.982 44.145 1.00 27.69 363 GLU A CA 1
ATOM 1533 C C . GLU A 1 199 ? 12.214 18.906 43.147 1.00 28.22 363 GLU A C 1
ATOM 1534 O O . GLU A 1 199 ? 12.287 19.108 41.933 1.00 28.77 363 GLU A O 1
ATOM 1548 N N . LEU A 1 201 ? 9.153 17.862 42.831 1.00 33.69 365 LEU A N 1
ATOM 1549 C CA . LEU A 1 201 ? 7.872 18.280 42.279 1.00 35.15 365 LEU A CA 1
ATOM 1550 C C . LEU A 1 201 ? 8.149 19.190 41.087 1.00 35.42 365 LEU A C 1
ATOM 1551 O O . LEU A 1 201 ? 7.501 19.074 40.048 1.00 34.97 365 LEU A O 1
ATOM 1556 N N . LEU A 1 202 ? 9.135 20.073 41.235 1.00 35.90 366 LEU A N 1
ATOM 1557 C CA . LEU A 1 202 ? 9.517 20.985 40.162 1.00 37.43 366 LEU A CA 1
ATOM 1558 C C . LEU A 1 202 ? 10.016 20.223 38.932 1.00 37.99 366 LEU A C 1
ATOM 1559 O O . LEU A 1 202 ? 9.634 20.544 37.807 1.00 38.12 366 LEU A O 1
ATOM 1572 N N . SER A 1 204 ? 9.264 17.258 38.118 1.00 41.10 368 SER A N 1
ATOM 1573 C CA . SER A 1 204 ? 8.231 16.336 37.649 1.00 42.50 368 SER A CA 1
ATOM 1574 C C . SER A 1 204 ? 7.343 16.975 36.591 1.00 43.82 368 SER A C 1
ATOM 1575 O O . SER A 1 204 ? 6.610 16.278 35.885 1.00 45.03 368 SER A O 1
ATOM 1578 N N . SER A 1 205 ? 7.387 18.302 36.501 1.00 45.14 369 SER A N 1
ATOM 1579 C CA . SER A 1 205 ? 6.579 19.019 35.523 1.00 46.46 369 SER A CA 1
ATOM 1580 C C . SER A 1 205 ? 7.114 18.792 34.111 1.00 47.35 369 SER A C 1
ATOM 1581 O O . SER A 1 205 ? 8.287 19.058 33.833 1.00 47.80 369 SER A O 1
ATOM 1584 N N . PRO A 1 206 ? 6.277 18.226 33.221 1.00 47.70 370 PRO A N 1
ATOM 1585 C CA . PRO A 1 206 ? 6.670 17.965 31.832 1.00 47.41 370 PRO A CA 1
ATOM 1586 C C . PRO A 1 206 ? 6.751 19.235 30.962 1.00 47.59 370 PRO A C 1
ATOM 1587 O O . PRO A 1 206 ? 7.078 19.105 29.763 1.00 48.30 370 PRO A O 1
#

Secondary structure (DSSP, 8-state):
---SB-TTS-B-EE---S-----S-EEE--TTS-B--EE---SS---EEEEEEEEEEEEE-TTS-EEEEEEEE--SSTTTTTTEEE-SS-EE---B--TTSTTTT--S-------EEEEEEEEE-TTT----EEEEEEGGGEEETEEEPP-EEESSS-EEE-GGGSS-EEE-----S-HHHHH------

Solvent-accessible surface area: 11750 Å² total

GO terms:
  GO:0015467 G-protein activated inward rectifier potassium channel activity (F, IDA)
  GO:0005242 inward rectifier potassium channel activity (F, IDA)
  GO:0005546 phosphatidylinositol-4,5-bisphosphate binding (F, IDA)
  GO:0009897 external side of plasma membrane (C, IDA)
  GO:0009986 cell surface (C, IDA)
  GO:0030315 T-tubule (C, IDA)
  GO:0051602 response to electrical stimulus (P, IEP)
  GO:0005515 protein binding (F, IPI)
  GO:0099508 voltage-gated monoatomic ion channel activity involved in regulation of presynaptic membrane potential (F, IMP)
  GO:0099508 voltage-gated monoatomic ion channel activity involved in regulation of presynaptic membrane potential (F, IDA)